Protein AF-A0A3S4I3D2-F1 (afdb_monomer)

Foldseek 3Di:
DDDDDDDPPPPDPPDDDDVVVLLVVLVVVVVVVPLVSLQVNLVCQCVVVVPHHDQLSSLVSLVSSVVVVPDLPSLQVQLVCLLQVRSHDRDQVSSLVSVVSNCVPVVDDDDSVVSSVVSVVVVVVCVVCVPPDKDKDKDWDFDFDDDPDPDGDDGDTDIDIDIPDPDDDPPDDDDDDDDD

Radius of gyration: 19.54 Å; Cα contacts (8 Å, |Δi|>4): 192; chains: 1; bounding box: 38×40×55 Å

InterPro domains:
  IPR006597 Sel1-like repeat [PF08238] (2-34)
  IPR006597 Sel1-like repeat [PF08238] (35-63)
  IPR006597 Sel1-like repeat [PF08238] (78-103)
  IPR006597 Sel1-like repeat [SM00671] (1-34)
  IPR006597 Sel1-like repeat [SM00671] (35-70)
  IPR006597 Sel1-like repeat [SM00671] (72-107)
  IPR011990 Tetratricopeptide-like helical domain superfamily [G3DSA:1.25.40.10] (1-141)
  IPR050767 Sel1/AlgK [PTHR11102] (2-105)

Solvent-accessible surface area (backbone atoms only — not comparable to full-atom values): 10847 Å² total; per-residue (Å²): 140,84,85,85,83,84,76,94,79,65,79,90,79,76,61,76,86,52,59,66,58,50,47,52,54,24,50,57,41,30,74,74,67,36,55,68,27,24,47,51,40,18,48,40,24,56,71,13,74,79,79,55,64,36,33,49,60,16,48,51,34,28,50,48,32,52,73,69,66,78,47,70,81,33,27,51,60,50,13,52,26,22,54,69,26,47,60,48,74,61,32,48,68,61,11,46,55,24,38,58,63,30,25,77,78,68,79,59,84,77,59,65,69,60,53,44,50,50,41,52,52,50,54,49,50,51,61,78,46,59,86,54,78,71,57,75,46,79,44,80,48,76,56,78,58,83,51,96,52,101,58,85,54,73,78,51,86,41,74,48,80,46,64,83,53,100,64,90,78,79,91,78,82,83,86,86,84,84,81,132

Nearest PDB structures (foldseek):
  4bwr-assembly1_A  TM=7.676E-01  e=6.381E-05  Escherichia coli CFT073
  5b26-assembly1_B  TM=7.160E-01  e=7.586E-04  Mus musculus
  5ln3-assembly1_R  TM=4.794E-01  e=8.519E-01  Homo sapiens
  8h3a-assembly1_A  TM=4.815E-01  e=1.275E+00  Homo sapiens
  4lct-assembly1_A  TM=4.471E-01  e=2.854E+00  Arabidopsis thaliana

Sequence (180 aa):
MGSIYSGGEGDEWGIKPDIQEAQKWYGQAAKQGDSDAQIALGKIYYSGATGRTDYAKALALFTQVENDGTNSRSTMPLSWMYYNGLGTAPDCDKAWSYYKKASRYVGKMVEEKIFLSKCAADIQSRKNNADALPKVTLKKESVFSRGITAKPKECALIFQIGTDKIRNMANLHITLELKK

Structure (mmCIF, N/CA/C/O backbone):
data_AF-A0A3S4I3D2-F1
#
_entry.id   AF-A0A3S4I3D2-F1
#
loop_
_atom_site.group_PDB
_atom_site.id
_atom_site.type_symbol
_atom_site.label_atom_id
_atom_site.label_alt_id
_atom_site.label_comp_id
_atom_site.label_asym_id
_atom_site.label_entity_id
_atom_site.label_seq_id
_atom_site.pdbx_PDB_ins_code
_atom_site.Cartn_x
_atom_site.Cartn_y
_atom_site.Cartn_z
_atom_site.occupancy
_atom_site.B_iso_or_equiv
_atom_site.auth_seq_id
_atom_site.auth_comp_id
_atom_site.auth_asym_id
_atom_site.auth_atom_id
_atom_site.pdbx_PDB_model_num
ATOM 1 N N . MET A 1 1 ? -6.014 17.967 13.218 1.00 32.16 1 MET A N 1
ATOM 2 C CA . MET A 1 1 ? -4.686 17.323 13.331 1.00 32.16 1 MET A CA 1
ATOM 3 C C . MET A 1 1 ? -4.895 15.900 13.820 1.00 32.16 1 MET A C 1
ATOM 5 O O . MET A 1 1 ? -5.219 15.720 14.981 1.00 32.16 1 MET A O 1
ATOM 9 N N . GLY A 1 2 ? -4.822 14.915 12.922 1.00 32.62 2 GLY A N 1
ATOM 10 C CA . GLY A 1 2 ? -5.021 13.497 13.240 1.00 32.62 2 GLY A CA 1
ATOM 11 C C . GLY A 1 2 ? -3.715 12.736 13.058 1.00 32.62 2 GLY A C 1
ATOM 12 O O . GLY A 1 2 ? -3.324 12.438 11.928 1.00 32.62 2 GLY A O 1
ATOM 13 N N . SER A 1 3 ? -3.029 12.478 14.167 1.00 33.53 3 SER A N 1
ATOM 14 C CA . SER A 1 3 ? -1.803 11.686 14.229 1.00 33.53 3 SER A CA 1
ATOM 15 C C . SER A 1 3 ? -2.151 10.211 14.051 1.00 33.53 3 SER A C 1
ATOM 17 O O . SER A 1 3 ? -2.780 9.589 14.901 1.00 33.53 3 SER A O 1
ATOM 19 N N . ILE A 1 4 ? -1.776 9.657 12.904 1.00 48.44 4 ILE A N 1
ATOM 20 C CA . ILE A 1 4 ? -1.999 8.255 12.554 1.00 48.44 4 ILE A CA 1
ATOM 21 C C . ILE A 1 4 ? -0.832 7.448 13.144 1.00 48.44 4 ILE A C 1
ATOM 23 O O . ILE A 1 4 ? 0.260 7.445 12.588 1.00 48.44 4 ILE A O 1
ATOM 27 N N . TYR A 1 5 ? -1.111 6.793 14.275 1.00 49.38 5 TYR A N 1
ATOM 28 C CA . TYR A 1 5 ? -0.371 5.693 14.911 1.00 49.38 5 TYR A CA 1
ATOM 29 C C . TYR A 1 5 ? 1.096 5.925 15.309 1.00 49.38 5 TYR A C 1
ATOM 31 O O . TYR A 1 5 ? 2.016 5.369 14.712 1.00 49.38 5 TYR A O 1
ATOM 39 N N . SER A 1 6 ? 1.298 6.593 16.445 1.00 36.81 6 SER A N 1
ATOM 40 C CA . SER A 1 6 ? 2.432 6.301 17.331 1.00 36.81 6 SER A CA 1
ATOM 41 C C . SER A 1 6 ? 2.109 6.757 18.753 1.00 36.81 6 SER A C 1
ATOM 43 O O . SER A 1 6 ? 2.033 7.954 19.006 1.00 36.81 6 SER A O 1
ATOM 45 N N . GLY A 1 7 ? 1.931 5.799 19.662 1.00 35.09 7 GLY A N 1
ATOM 46 C CA . GLY A 1 7 ? 1.646 6.042 21.076 1.00 35.09 7 GLY A CA 1
ATOM 47 C C . GLY A 1 7 ? 0.203 5.704 21.426 1.00 35.09 7 GLY A C 1
ATOM 48 O O . GLY A 1 7 ? -0.730 6.339 20.947 1.00 35.09 7 GLY A O 1
ATOM 49 N N . GLY A 1 8 ? 0.016 4.669 22.242 1.00 41.31 8 GLY A N 1
ATOM 50 C CA . GLY A 1 8 ? -1.251 4.463 22.924 1.00 41.31 8 GLY A CA 1
ATOM 51 C C . GLY A 1 8 ? -1.503 5.630 23.872 1.00 41.31 8 GLY A C 1
ATOM 52 O O . GLY A 1 8 ? -0.933 5.670 24.955 1.00 41.31 8 GLY A O 1
ATOM 53 N N . GLU A 1 9 ? -2.361 6.548 23.451 1.00 40.62 9 GLU A N 1
ATOM 54 C CA . GLU A 1 9 ? -3.122 7.440 24.322 1.00 40.62 9 GLU A CA 1
ATOM 55 C C . GLU A 1 9 ? -4.596 7.220 23.991 1.00 40.62 9 GLU A C 1
ATOM 57 O O . GLU A 1 9 ? -5.242 7.978 23.274 1.00 40.62 9 GLU A O 1
ATOM 62 N N . GLY A 1 10 ? -5.098 6.080 24.456 1.00 39.66 10 GLY A N 1
ATOM 63 C CA . GLY A 1 10 ? -6.518 5.772 24.516 1.00 39.66 10 GLY A CA 1
ATOM 64 C C . GLY A 1 10 ? -7.039 5.928 25.939 1.00 39.66 10 GLY A C 1
ATOM 65 O O . GLY A 1 10 ? -7.842 5.108 26.363 1.00 39.66 10 GLY A O 1
ATOM 66 N N . ASP A 1 11 ? -6.575 6.930 26.691 1.00 44.50 11 ASP A N 1
ATOM 67 C CA . ASP A 1 11 ? -6.831 7.014 28.131 1.00 44.50 11 ASP A CA 1
ATOM 68 C C . ASP A 1 11 ? -7.330 8.415 28.547 1.00 44.50 11 ASP A C 1
ATOM 70 O O . ASP A 1 11 ? -6.725 9.053 29.397 1.00 44.50 11 ASP A O 1
ATOM 74 N N . GLU A 1 12 ? -8.458 8.884 27.999 1.00 43.28 12 GLU A N 1
ATOM 75 C CA . GLU A 1 12 ? -9.309 9.870 28.712 1.00 43.28 12 GLU A CA 1
ATOM 76 C C . GLU A 1 12 ? -10.811 9.506 28.735 1.00 43.28 12 GLU A C 1
ATOM 78 O O . GLU A 1 12 ? -11.535 10.006 29.589 1.00 43.28 12 GLU A O 1
ATOM 83 N N . TRP A 1 13 ? -11.288 8.562 27.899 1.00 42.88 13 TRP A N 1
ATOM 84 C CA . TRP A 1 13 ? -12.716 8.169 27.853 1.00 42.88 13 TRP A CA 1
ATOM 85 C C . TRP A 1 13 ? -12.997 6.653 27.855 1.00 42.88 13 TRP A C 1
ATOM 87 O O . TRP A 1 13 ? -14.152 6.245 27.783 1.00 42.88 13 TRP A O 1
ATOM 97 N N . GLY A 1 14 ? -11.976 5.790 27.926 1.00 36.56 14 GLY A N 1
ATOM 98 C CA . GLY A 1 14 ? -12.171 4.330 28.006 1.00 36.56 14 GLY A CA 1
ATOM 99 C C . GLY A 1 14 ? -12.746 3.660 26.746 1.00 36.56 14 GLY A C 1
ATOM 100 O O . GLY A 1 14 ? -13.128 2.490 26.794 1.00 36.56 14 GLY A O 1
ATOM 101 N N . ILE A 1 15 ? -12.798 4.362 25.610 1.00 45.88 15 ILE A N 1
ATOM 102 C CA . ILE A 1 15 ? -13.288 3.817 24.338 1.00 45.88 15 ILE A CA 1
ATOM 103 C C . ILE A 1 15 ? -12.122 3.134 23.620 1.00 45.88 15 ILE A C 1
ATOM 105 O O . ILE A 1 15 ? -11.213 3.792 23.114 1.00 45.88 15 ILE A O 1
ATOM 109 N N . LYS A 1 16 ? -12.144 1.799 23.550 1.00 51.56 16 LYS A N 1
ATOM 110 C CA . LYS A 1 16 ? -11.246 1.058 22.655 1.00 51.56 16 LYS A CA 1
ATOM 111 C C . LYS A 1 16 ? -11.594 1.433 21.208 1.00 51.56 16 LYS A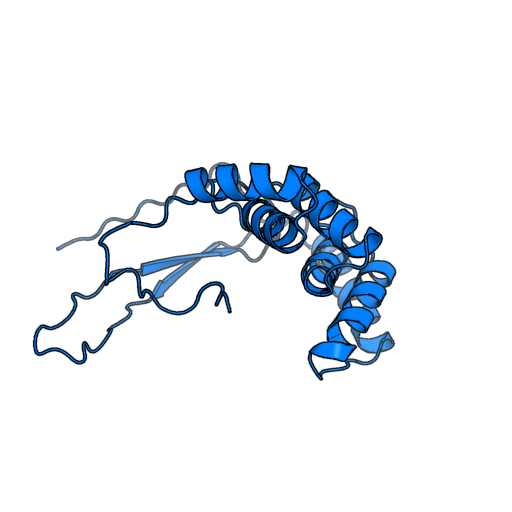 C 1
ATOM 113 O O . LYS A 1 16 ? -12.764 1.312 20.854 1.00 51.56 16 LYS A O 1
ATOM 118 N N . PRO A 1 17 ? -10.631 1.848 20.366 1.00 60.72 17 PRO A N 1
ATOM 119 C CA . PRO A 1 17 ? -10.912 2.120 18.961 1.00 60.72 17 PRO A CA 1
ATOM 120 C C . PRO A 1 17 ? -11.456 0.862 18.270 1.00 60.72 17 PRO A C 1
ATOM 122 O O . PRO A 1 17 ? -10.714 -0.100 18.062 1.00 60.72 17 PRO A O 1
ATOM 125 N N . ASP A 1 18 ? -12.741 0.859 17.912 1.00 82.00 18 ASP A N 1
ATOM 126 C CA . ASP A 1 18 ? -13.317 -0.171 17.052 1.00 82.00 18 ASP A CA 1
ATOM 127 C C . ASP A 1 18 ? -13.026 0.200 15.592 1.00 82.00 18 ASP A C 1
ATOM 129 O O . ASP A 1 18 ? -13.645 1.081 14.995 1.00 82.00 18 ASP A O 1
ATOM 133 N N . ILE A 1 19 ? -12.033 -0.473 15.008 1.00 81.69 19 ILE A N 1
ATOM 134 C CA . ILE A 1 19 ? -11.628 -0.253 13.616 1.00 81.69 19 ILE A CA 1
ATOM 135 C C . ILE A 1 19 ? -12.744 -0.638 12.632 1.00 81.69 19 ILE A C 1
ATOM 137 O O . ILE A 1 19 ? -12.829 -0.045 11.556 1.00 81.69 19 ILE A O 1
ATOM 141 N N . GLN A 1 20 ? -13.617 -1.590 12.977 1.00 85.94 20 GLN A N 1
ATOM 142 C CA . GLN A 1 20 ? -14.766 -1.942 12.139 1.00 85.94 20 GLN A CA 1
ATOM 143 C C . GLN A 1 20 ? -15.807 -0.824 12.152 1.00 85.94 20 GLN A C 1
ATOM 145 O O . GLN A 1 20 ? -16.381 -0.494 11.113 1.00 85.94 20 GLN A O 1
ATOM 150 N N . GLU A 1 21 ? -16.031 -0.205 13.307 1.00 88.19 21 GLU A N 1
ATOM 151 C CA . GLU A 1 21 ? -16.898 0.964 13.413 1.00 88.19 21 GLU A CA 1
ATOM 152 C C . GLU A 1 21 ? -16.296 2.177 12.692 1.00 88.19 21 GLU A C 1
ATOM 154 O O . GLU A 1 21 ? -16.975 2.811 11.882 1.00 88.19 21 GLU A O 1
ATOM 159 N N . ALA A 1 22 ? -14.996 2.434 12.859 1.00 87.25 22 ALA A N 1
ATOM 160 C CA . ALA A 1 22 ? -14.290 3.473 12.112 1.00 87.25 22 ALA A CA 1
ATOM 161 C C . ALA A 1 22 ? -14.396 3.259 10.591 1.00 87.25 22 ALA A C 1
ATOM 163 O O . ALA A 1 22 ? -14.651 4.205 9.847 1.00 87.25 22 ALA A O 1
ATOM 164 N N . GLN A 1 23 ? -14.275 2.014 10.113 1.00 91.88 23 GLN A N 1
ATOM 165 C CA . GLN A 1 23 ? -14.458 1.681 8.699 1.00 91.88 23 GLN A CA 1
ATOM 166 C C . GLN A 1 23 ? -15.860 2.053 8.196 1.00 91.88 23 GLN A C 1
ATOM 168 O O . GLN A 1 23 ? -15.989 2.560 7.079 1.00 91.88 23 GLN A O 1
ATOM 173 N N . LYS A 1 24 ? -16.909 1.834 9.002 1.00 93.06 24 LYS A N 1
ATOM 174 C CA . LYS A 1 24 ? -18.284 2.227 8.650 1.00 93.06 24 LYS A CA 1
ATOM 175 C C . LYS A 1 24 ? -18.413 3.746 8.541 1.00 93.06 24 LYS A C 1
ATOM 177 O O . LYS A 1 24 ? -18.906 4.226 7.520 1.00 93.06 24 LYS A O 1
ATOM 182 N N . TRP A 1 25 ? -17.929 4.486 9.539 1.00 92.31 25 TRP A N 1
ATOM 183 C CA . TRP A 1 25 ? -17.998 5.951 9.561 1.00 92.31 25 TRP A CA 1
ATOM 184 C C . TRP A 1 25 ? -17.207 6.588 8.418 1.00 92.31 25 TRP A C 1
ATOM 186 O O . TRP A 1 25 ? -17.755 7.390 7.658 1.00 92.31 25 TRP A O 1
ATOM 196 N N . TYR A 1 26 ? -15.957 6.167 8.207 1.00 95.06 26 TYR A N 1
ATOM 197 C CA . TYR A 1 26 ? -15.176 6.629 7.060 1.00 95.06 26 TYR A CA 1
ATOM 198 C C . TYR A 1 26 ? -15.822 6.225 5.735 1.00 95.06 26 TYR A C 1
ATOM 200 O O . TYR A 1 26 ? -15.799 7.003 4.792 1.00 95.06 26 TYR A O 1
ATOM 208 N N . GLY A 1 27 ? -16.459 5.054 5.657 1.00 95.38 27 GLY A N 1
ATOM 209 C CA . GLY A 1 27 ? -17.227 4.638 4.485 1.00 95.38 27 GLY A CA 1
ATOM 210 C C . GLY A 1 27 ? -18.403 5.561 4.162 1.00 95.38 27 GLY A C 1
ATOM 211 O O . GLY A 1 27 ? -18.659 5.830 2.990 1.00 95.38 27 GLY A O 1
ATOM 212 N N . GLN A 1 28 ? -19.113 6.064 5.172 1.00 96.50 28 GLN A N 1
ATOM 213 C CA . GLN A 1 28 ? -20.215 7.010 4.979 1.00 96.50 28 GLN A CA 1
ATOM 214 C C . GLN A 1 28 ? -19.721 8.388 4.532 1.00 96.50 28 GLN A C 1
ATOM 216 O O . GLN A 1 28 ? -20.285 8.950 3.596 1.00 96.50 28 GLN A O 1
ATOM 221 N N . ALA A 1 29 ? -18.664 8.911 5.155 1.00 94.44 29 ALA A N 1
ATOM 222 C CA . ALA A 1 29 ? -18.082 10.200 4.779 1.00 94.44 29 ALA A CA 1
ATOM 223 C C . ALA A 1 29 ? -17.394 10.143 3.401 1.00 94.44 29 ALA A C 1
ATOM 225 O O . ALA A 1 29 ? -17.586 11.027 2.570 1.00 94.44 29 ALA A O 1
ATOM 226 N N . ALA A 1 30 ? -16.691 9.050 3.088 1.00 95.75 30 ALA A N 1
ATOM 227 C CA . ALA A 1 30 ? -16.050 8.853 1.788 1.00 95.75 30 ALA A CA 1
ATOM 228 C C . ALA A 1 30 ? -17.057 8.850 0.625 1.00 95.75 30 ALA A C 1
ATOM 230 O O . ALA A 1 30 ? -16.758 9.371 -0.450 1.00 95.75 30 ALA A O 1
ATOM 231 N N . LYS A 1 31 ? -18.267 8.308 0.843 1.00 95.06 31 LYS A N 1
ATOM 232 C CA . LYS A 1 31 ? -19.375 8.354 -0.131 1.00 95.06 31 LYS A CA 1
ATOM 233 C C . LYS A 1 31 ? -19.884 9.770 -0.401 1.00 95.06 31 LYS A C 1
ATOM 235 O O . LYS A 1 31 ? -20.478 9.994 -1.447 1.00 95.06 31 LYS A O 1
ATOM 240 N N . GLN A 1 32 ? -19.660 10.700 0.523 1.00 94.12 32 GLN A N 1
ATOM 241 C CA . GLN A 1 32 ? -20.016 12.112 0.372 1.00 94.12 32 GLN A CA 1
ATOM 242 C C . GLN A 1 32 ? -18.887 12.933 -0.272 1.00 94.12 32 GLN A C 1
ATOM 244 O O . GLN A 1 32 ? -19.012 14.146 -0.393 1.00 94.12 32 GLN A O 1
ATOM 249 N N . GLY A 1 33 ? -17.791 12.290 -0.695 1.00 91.69 33 GLY A N 1
ATOM 250 C CA . GLY A 1 33 ? -16.646 12.965 -1.309 1.00 91.69 33 GLY A CA 1
ATOM 251 C C . GLY A 1 33 ? -15.632 13.519 -0.307 1.00 91.69 33 GLY A C 1
ATOM 252 O O . GLY A 1 33 ? -14.743 14.270 -0.699 1.00 91.69 33 GLY A O 1
ATOM 253 N N . ASP A 1 34 ? -15.728 13.159 0.977 1.00 95.50 34 ASP A N 1
ATOM 254 C CA . ASP A 1 34 ? -14.737 13.581 1.967 1.00 95.50 34 ASP A CA 1
ATOM 255 C C . ASP A 1 34 ? -13.384 12.892 1.704 1.00 95.50 34 ASP A C 1
ATOM 257 O O . ASP A 1 34 ? -13.224 11.681 1.896 1.00 95.50 34 ASP A O 1
ATOM 261 N N . SER A 1 35 ? -12.403 13.678 1.251 1.00 95.62 35 SER A N 1
ATOM 262 C CA . SER A 1 35 ? -11.073 13.180 0.875 1.00 95.62 35 SER A CA 1
ATOM 263 C C . SER A 1 35 ? -10.287 12.586 2.051 1.00 95.62 35 SER A C 1
ATOM 265 O O . SER A 1 35 ? -9.532 11.626 1.878 1.00 95.62 35 SER A O 1
ATOM 267 N N . ASP A 1 36 ? -10.487 13.096 3.268 1.00 94.38 36 ASP A N 1
ATOM 268 C CA . ASP A 1 36 ? -9.803 12.613 4.467 1.00 94.38 36 ASP A CA 1
ATOM 269 C C . ASP A 1 36 ? -10.348 11.249 4.880 1.00 94.38 36 ASP A C 1
ATOM 271 O O . ASP A 1 36 ? -9.576 10.337 5.198 1.00 94.38 36 ASP A O 1
ATOM 275 N N . ALA A 1 37 ? -11.666 11.080 4.797 1.00 95.38 37 ALA A N 1
ATOM 276 C CA . ALA A 1 37 ? -12.338 9.812 5.000 1.00 95.38 37 ALA A CA 1
ATOM 277 C C . ALA A 1 37 ? -11.972 8.791 3.917 1.00 95.38 37 ALA A C 1
ATOM 279 O O . ALA A 1 37 ? -11.719 7.632 4.243 1.00 95.38 37 ALA A O 1
ATOM 280 N N . GLN A 1 38 ? -11.871 9.202 2.648 1.00 97.44 38 GLN A N 1
ATOM 281 C CA . GLN A 1 38 ? -11.395 8.334 1.564 1.00 97.44 38 GLN A CA 1
ATOM 282 C C . GLN A 1 38 ? -9.964 7.847 1.821 1.00 97.44 38 GLN A C 1
ATOM 284 O O . GLN A 1 38 ? -9.693 6.650 1.705 1.00 97.44 38 GLN A O 1
ATOM 289 N N . ILE A 1 39 ? -9.056 8.735 2.245 1.00 96.12 39 ILE A N 1
ATOM 290 C CA . ILE A 1 39 ? -7.682 8.363 2.612 1.00 96.12 39 ILE A CA 1
ATOM 291 C C . ILE A 1 39 ? -7.667 7.426 3.824 1.00 96.12 39 ILE A C 1
ATOM 293 O O . ILE A 1 39 ? -6.928 6.439 3.827 1.00 96.12 39 ILE A O 1
ATOM 297 N N . ALA A 1 40 ? -8.451 7.713 4.865 1.00 94.88 40 ALA A N 1
ATOM 298 C CA . ALA A 1 40 ? -8.520 6.876 6.060 1.00 94.88 40 ALA A CA 1
ATOM 299 C C . ALA A 1 40 ? -9.058 5.475 5.732 1.00 94.88 40 ALA A C 1
ATOM 301 O O . ALA A 1 40 ? -8.448 4.471 6.103 1.00 94.88 40 ALA A O 1
ATOM 302 N N . LEU A 1 41 ? -10.137 5.398 4.954 1.00 95.81 41 LEU A N 1
ATOM 303 C CA . LEU A 1 41 ? -10.716 4.141 4.497 1.00 95.81 41 LEU A CA 1
ATOM 304 C C . LEU A 1 41 ? -9.752 3.365 3.589 1.00 95.81 41 LEU A C 1
ATOM 306 O O . LEU A 1 41 ? -9.589 2.155 3.751 1.00 95.81 41 LEU A O 1
ATOM 310 N N . GLY A 1 42 ? -9.054 4.057 2.686 1.00 96.56 42 GLY A N 1
ATOM 311 C CA . GLY A 1 42 ? -8.010 3.469 1.851 1.00 96.56 42 GLY A CA 1
ATOM 312 C C . GLY A 1 42 ? -6.881 2.865 2.687 1.00 96.56 42 GLY A C 1
ATOM 313 O O . GLY A 1 42 ? -6.431 1.757 2.405 1.00 96.56 42 GLY A O 1
ATOM 314 N N . LYS A 1 43 ? -6.471 3.531 3.775 1.00 94.25 43 LYS A N 1
ATOM 315 C CA . LYS A 1 43 ? -5.470 3.006 4.719 1.00 94.25 43 LYS A CA 1
ATOM 316 C C . LYS A 1 43 ? -5.957 1.771 5.468 1.00 94.25 43 LYS A C 1
ATOM 318 O O . LYS A 1 43 ? -5.165 0.849 5.638 1.00 94.25 43 LYS A O 1
ATOM 323 N N . ILE A 1 44 ? -7.229 1.727 5.872 1.00 92.25 44 ILE A N 1
ATOM 324 C CA . ILE A 1 44 ? -7.828 0.540 6.506 1.00 92.25 44 ILE A CA 1
ATOM 325 C C . ILE A 1 44 ? -7.753 -0.661 5.556 1.00 92.25 44 ILE A C 1
ATOM 327 O O . ILE A 1 44 ? -7.302 -1.736 5.953 1.00 92.25 44 ILE A O 1
ATOM 331 N N . TYR A 1 45 ? -8.129 -0.473 4.288 1.00 94.31 45 TYR A N 1
ATOM 332 C CA . TYR A 1 45 ? -8.027 -1.530 3.280 1.00 94.31 45 TYR A CA 1
ATOM 333 C C . TYR A 1 45 ? -6.575 -1.901 2.946 1.00 94.31 45 TYR A C 1
ATOM 335 O O . TYR A 1 45 ? -6.279 -3.075 2.733 1.00 94.31 45 TYR A O 1
ATOM 343 N N . TYR A 1 46 ? -5.660 -0.931 2.931 1.00 92.19 46 TYR A N 1
ATOM 344 C CA . TYR A 1 46 ? -4.241 -1.158 2.656 1.00 92.19 46 TYR A CA 1
ATOM 345 C C . TYR A 1 46 ? -3.545 -1.962 3.763 1.00 92.19 46 TYR A C 1
ATOM 347 O O . TYR A 1 46 ? -2.770 -2.868 3.467 1.00 92.19 46 TYR A O 1
ATOM 355 N N . SER A 1 47 ? -3.800 -1.641 5.035 1.00 86.94 47 SER A N 1
ATOM 356 C CA . SER A 1 47 ? -3.180 -2.329 6.177 1.00 86.94 47 SER A CA 1
ATOM 357 C C . SER A 1 47 ? -3.866 -3.646 6.524 1.00 86.94 47 SER A C 1
ATOM 359 O O . SER A 1 47 ? -3.265 -4.503 7.165 1.00 86.94 47 SER A O 1
ATOM 361 N N . GLY A 1 48 ? -5.127 -3.804 6.118 1.00 83.50 48 GLY A N 1
ATOM 362 C CA . GLY A 1 48 ? -5.948 -4.933 6.520 1.00 83.50 48 GLY A CA 1
ATOM 363 C C . GLY A 1 48 ? -6.321 -4.897 7.997 1.00 83.50 48 GLY A C 1
ATOM 364 O O . GLY A 1 48 ? -6.520 -5.947 8.600 1.00 83.50 48 GLY A O 1
ATOM 365 N N . ALA A 1 49 ? -6.438 -3.699 8.582 1.00 78.62 49 ALA A N 1
ATOM 366 C CA . ALA A 1 49 ? -6.727 -3.512 10.005 1.00 78.62 49 ALA A CA 1
ATOM 367 C C . ALA A 1 49 ? -8.058 -4.146 10.466 1.00 78.62 49 ALA A C 1
ATOM 369 O O . ALA A 1 49 ? -8.247 -4.380 11.655 1.00 78.62 49 ALA A O 1
ATOM 370 N N . THR A 1 50 ? -8.961 -4.476 9.537 1.00 80.44 50 THR A N 1
ATOM 371 C CA . THR A 1 50 ? -10.200 -5.233 9.795 1.00 80.44 50 THR A CA 1
ATOM 372 C C . THR A 1 50 ? -10.078 -6.732 9.481 1.00 80.44 50 THR A C 1
ATOM 374 O O . THR A 1 50 ? -11.077 -7.392 9.211 1.00 80.44 50 THR A O 1
ATOM 377 N N . GLY A 1 51 ? -8.859 -7.279 9.474 1.00 77.44 51 GLY A N 1
ATOM 378 C CA . GLY A 1 51 ? -8.572 -8.715 9.374 1.00 77.44 51 GLY A CA 1
ATOM 379 C C . GLY A 1 51 ? -8.070 -9.203 8.012 1.00 77.44 51 GLY A C 1
ATOM 380 O O . GLY A 1 51 ? -7.545 -10.308 7.923 1.00 77.44 51 GLY A O 1
ATOM 381 N N . ARG A 1 52 ? -8.191 -8.404 6.947 1.00 82.06 52 ARG A N 1
ATOM 382 C CA . ARG A 1 52 ? -7.593 -8.706 5.635 1.00 82.06 52 ARG A CA 1
ATOM 383 C C . ARG A 1 52 ? -7.380 -7.447 4.816 1.00 82.06 52 ARG A C 1
ATOM 385 O O . ARG A 1 52 ? -8.185 -6.519 4.893 1.00 82.06 52 ARG A O 1
ATOM 392 N N . THR A 1 53 ? -6.332 -7.442 4.005 1.00 87.69 53 THR A N 1
ATOM 393 C CA . THR A 1 53 ? -6.070 -6.366 3.049 1.00 87.69 53 THR A CA 1
ATOM 394 C C . THR A 1 53 ? -7.029 -6.443 1.859 1.00 87.69 53 THR A C 1
ATOM 396 O O . THR A 1 53 ? -7.473 -7.518 1.451 1.00 87.69 53 THR A O 1
ATOM 399 N N . ASP A 1 54 ? -7.353 -5.283 1.293 1.00 94.06 54 ASP A N 1
ATOM 400 C CA . ASP A 1 54 ? -8.084 -5.133 0.033 1.00 94.06 54 ASP A CA 1
ATOM 401 C C . ASP A 1 54 ? -7.403 -4.034 -0.790 1.00 94.06 54 ASP A C 1
ATOM 403 O O . ASP A 1 54 ? -7.832 -2.878 -0.851 1.00 94.06 54 ASP A O 1
ATOM 407 N N . TYR A 1 55 ? -6.263 -4.387 -1.385 1.00 95.69 55 TYR A N 1
ATOM 408 C CA . TYR A 1 55 ? -5.455 -3.426 -2.131 1.00 95.69 55 TYR A CA 1
ATOM 409 C C . TYR A 1 55 ? -6.194 -2.844 -3.339 1.00 95.69 55 TYR A C 1
ATOM 411 O O . TYR A 1 55 ? -5.929 -1.706 -3.703 1.00 95.69 55 TYR A O 1
ATOM 419 N N . ALA A 1 56 ? -7.146 -3.567 -3.934 1.00 96.62 56 ALA A N 1
ATOM 420 C CA . ALA A 1 56 ? -7.944 -3.040 -5.038 1.00 96.62 56 ALA A CA 1
ATOM 421 C C . ALA A 1 56 ? -8.817 -1.860 -4.578 1.00 96.62 56 ALA A C 1
ATOM 423 O O . ALA A 1 56 ? -8.807 -0.800 -5.206 1.00 96.62 56 ALA A O 1
ATOM 424 N N . LYS A 1 57 ? -9.512 -1.993 -3.438 1.00 96.81 57 LYS A N 1
ATOM 425 C CA . LYS A 1 57 ? -10.289 -0.878 -2.869 1.00 96.81 57 LYS A CA 1
ATOM 426 C C . LYS A 1 57 ? -9.412 0.264 -2.377 1.00 96.81 57 LYS A C 1
ATOM 428 O O . LYS A 1 57 ? -9.772 1.422 -2.576 1.00 96.81 57 LYS A O 1
ATOM 433 N N . ALA A 1 58 ? -8.269 -0.041 -1.761 1.00 97.38 58 ALA A N 1
ATOM 434 C CA . ALA A 1 58 ? -7.315 0.988 -1.360 1.00 97.38 58 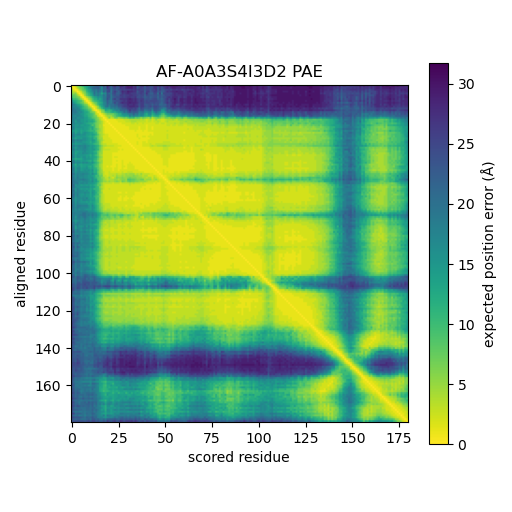ALA A CA 1
ATOM 435 C C . ALA A 1 58 ? -6.835 1.802 -2.574 1.00 97.38 58 ALA A C 1
ATOM 437 O O . ALA A 1 58 ? -6.861 3.031 -2.537 1.00 97.38 58 ALA A O 1
ATOM 438 N N . LEU A 1 59 ? -6.477 1.121 -3.671 1.00 98.12 59 LEU A N 1
ATOM 439 C CA . LEU A 1 59 ? -6.014 1.748 -4.907 1.00 98.12 59 LEU A CA 1
ATOM 440 C C . LEU A 1 59 ? -7.090 2.661 -5.491 1.00 98.12 59 LEU A C 1
ATOM 442 O O . LEU A 1 59 ? -6.791 3.796 -5.856 1.00 98.12 59 LEU A O 1
ATOM 446 N N . ALA A 1 60 ? -8.335 2.181 -5.542 1.00 98.06 60 ALA A N 1
ATOM 447 C CA . ALA A 1 60 ? -9.466 2.947 -6.048 1.00 98.06 60 ALA A CA 1
ATOM 448 C C . ALA A 1 60 ? -9.696 4.232 -5.237 1.00 98.06 60 ALA A C 1
ATOM 450 O O . ALA A 1 60 ? -9.772 5.308 -5.823 1.00 98.06 60 ALA A O 1
ATOM 451 N N . LEU A 1 61 ? -9.728 4.139 -3.902 1.00 97.94 61 LEU A N 1
ATOM 452 C CA . LEU A 1 61 ? -9.944 5.296 -3.026 1.00 97.94 61 LEU A CA 1
ATOM 453 C C . LEU A 1 61 ? -8.821 6.327 -3.142 1.00 97.94 61 LEU A C 1
ATOM 455 O O . LEU A 1 61 ? -9.094 7.512 -3.286 1.00 97.94 61 LEU A O 1
ATOM 459 N N . PHE A 1 62 ? -7.557 5.898 -3.121 1.00 97.75 62 PHE A N 1
ATOM 460 C CA . PHE A 1 62 ? -6.449 6.841 -3.270 1.00 97.75 62 PHE A CA 1
ATOM 461 C C . PHE A 1 62 ? -6.412 7.470 -4.665 1.00 97.75 62 PHE A C 1
ATOM 463 O O . PHE A 1 62 ? -6.128 8.656 -4.786 1.00 97.75 62 PHE A O 1
ATOM 470 N N . THR A 1 63 ? -6.721 6.702 -5.715 1.00 96.81 63 THR A N 1
ATOM 471 C CA . THR A 1 63 ? -6.782 7.230 -7.087 1.00 96.81 63 THR A CA 1
ATOM 472 C C . THR A 1 63 ? -7.908 8.248 -7.236 1.00 96.81 63 THR A C 1
ATOM 474 O O . THR A 1 63 ? -7.717 9.265 -7.894 1.00 96.81 63 THR A O 1
ATOM 477 N N . GLN A 1 64 ? -9.058 8.009 -6.599 1.00 96.12 64 GLN A N 1
ATOM 478 C CA . GLN A 1 64 ? -10.166 8.960 -6.576 1.00 96.12 64 GLN A CA 1
ATOM 479 C C . GLN A 1 64 ? -9.738 10.296 -5.954 1.00 96.12 64 GLN A C 1
ATOM 481 O O . GLN A 1 64 ? -9.895 11.330 -6.591 1.00 96.12 64 GLN A O 1
ATOM 486 N N . VAL A 1 65 ? -9.096 10.265 -4.782 1.00 95.56 65 VAL A N 1
ATOM 487 C CA . VAL A 1 65 ? -8.600 11.477 -4.104 1.00 95.56 65 VAL A CA 1
ATOM 488 C C . VAL A 1 65 ? -7.615 12.262 -4.981 1.00 95.56 65 VAL A C 1
ATOM 490 O O . VAL A 1 65 ? -7.681 13.489 -5.046 1.00 95.56 65 VAL A O 1
ATOM 493 N N . GLU A 1 66 ? -6.715 11.569 -5.686 1.00 94.25 66 GLU A N 1
ATOM 494 C CA . GLU A 1 66 ? -5.787 12.223 -6.616 1.00 94.25 66 GLU A CA 1
ATOM 495 C C . GLU A 1 66 ? -6.482 12.839 -7.830 1.00 94.25 66 GLU A C 1
ATOM 497 O O . GLU A 1 66 ? -6.084 13.916 -8.271 1.00 94.25 66 GLU A O 1
ATOM 502 N N . ASN A 1 67 ? -7.488 12.163 -8.389 1.00 93.44 67 ASN A N 1
ATOM 503 C CA . ASN A 1 67 ? -8.239 12.664 -9.539 1.00 93.44 67 ASN A CA 1
ATOM 504 C C . ASN A 1 67 ? -9.061 13.902 -9.171 1.00 93.44 67 ASN A C 1
ATOM 506 O O . ASN A 1 67 ? -9.132 14.840 -9.963 1.00 93.44 67 ASN A O 1
ATOM 510 N N . ASP A 1 68 ? -9.622 13.920 -7.962 1.00 90.12 68 ASP A N 1
ATOM 511 C CA . ASP A 1 68 ? -10.364 15.061 -7.428 1.00 90.12 68 ASP A CA 1
ATOM 512 C C . ASP A 1 68 ? -9.423 16.236 -7.085 1.00 90.12 68 ASP A C 1
ATOM 514 O O . ASP A 1 68 ? -9.863 17.378 -6.958 1.00 90.12 68 ASP A O 1
ATOM 518 N N . GLY A 1 69 ? -8.115 15.980 -6.939 1.00 86.25 69 GLY A N 1
ATOM 519 C CA . GLY A 1 69 ? -7.094 16.995 -6.655 1.00 86.25 69 GLY A CA 1
ATOM 520 C C . GLY A 1 69 ? -7.218 17.636 -5.270 1.00 86.25 69 GLY A C 1
ATOM 521 O O . GLY A 1 69 ? -6.593 18.662 -5.003 1.00 86.25 69 GLY A O 1
ATOM 522 N N . THR A 1 70 ? -8.023 17.044 -4.387 1.00 82.94 70 THR A N 1
ATOM 523 C CA . THR A 1 70 ? -8.421 17.631 -3.100 1.00 82.94 70 THR A CA 1
ATOM 524 C C . THR A 1 70 ? -7.377 17.436 -2.005 1.00 82.94 70 THR A C 1
ATOM 526 O O . THR A 1 70 ? -7.315 18.234 -1.069 1.00 82.94 70 THR A O 1
ATOM 529 N N . ASN A 1 71 ? -6.542 16.395 -2.093 1.00 83.81 71 ASN A N 1
ATOM 530 C CA . ASN A 1 71 ? -5.602 16.056 -1.028 1.00 83.81 71 ASN A CA 1
ATOM 531 C C . ASN A 1 71 ? -4.382 15.284 -1.553 1.00 83.81 71 ASN A C 1
ATOM 533 O O . ASN A 1 71 ? -4.507 14.234 -2.168 1.00 83.81 71 ASN A O 1
ATOM 537 N N . SER A 1 72 ? -3.172 15.763 -1.255 1.00 88.94 72 SER A N 1
ATOM 538 C CA . SER A 1 72 ? -1.924 15.143 -1.727 1.00 88.94 72 SER A CA 1
ATOM 539 C C . SER A 1 72 ? -1.459 13.949 -0.883 1.00 88.94 72 SER A C 1
ATOM 541 O O . SER A 1 72 ? -0.486 13.280 -1.239 1.00 88.94 72 SER A O 1
ATOM 543 N N . ARG A 1 73 ? -2.127 13.640 0.240 1.00 90.62 73 ARG A N 1
ATOM 544 C CA . ARG A 1 73 ? -1.736 12.538 1.142 1.00 90.62 73 ARG A CA 1
ATOM 545 C C . ARG A 1 73 ? -1.945 11.145 0.532 1.00 90.62 73 ARG A C 1
ATOM 547 O O . ARG A 1 73 ? -1.420 10.180 1.091 1.00 90.62 73 ARG A O 1
ATOM 554 N N . SER A 1 74 ? -2.657 11.022 -0.589 1.00 93.44 74 SER A N 1
ATOM 555 C CA . SER A 1 74 ? -2.806 9.778 -1.364 1.00 93.44 74 SER A CA 1
ATOM 556 C C . SER A 1 74 ? -1.601 9.456 -2.256 1.00 93.44 74 SER A C 1
ATOM 558 O O . SER A 1 74 ? -1.384 8.283 -2.565 1.00 93.44 74 SER A O 1
ATOM 560 N N . THR A 1 75 ? -0.761 10.441 -2.596 1.00 94.38 75 THR A N 1
ATOM 561 C CA . THR A 1 75 ? 0.384 10.251 -3.506 1.00 94.38 75 THR A CA 1
ATOM 562 C C . THR A 1 75 ? 1.404 9.230 -2.990 1.00 94.38 75 THR A C 1
ATOM 564 O O . THR A 1 75 ? 1.817 8.342 -3.733 1.00 94.38 75 THR A O 1
ATOM 567 N N . MET A 1 76 ? 1.797 9.291 -1.711 1.00 93.12 76 MET A N 1
ATOM 568 C CA . MET A 1 76 ? 2.751 8.328 -1.136 1.00 93.12 76 MET A CA 1
ATOM 569 C C . MET A 1 76 ? 2.216 6.887 -1.128 1.00 93.12 76 MET A C 1
ATOM 571 O O . MET A 1 76 ? 2.932 5.998 -1.595 1.00 93.12 76 MET A O 1
ATOM 575 N N . PRO A 1 77 ? 0.989 6.612 -0.637 1.00 95.00 77 PRO A N 1
ATOM 576 C CA . PRO A 1 77 ? 0.376 5.297 -0.785 1.00 95.00 77 PRO A CA 1
ATOM 577 C C . PRO A 1 77 ? 0.341 4.810 -2.237 1.00 95.00 77 PRO A C 1
ATOM 579 O O . PRO A 1 77 ? 0.776 3.694 -2.500 1.00 95.00 77 PRO A O 1
ATOM 582 N N . LEU A 1 78 ? -0.082 5.646 -3.191 1.00 97.19 78 LEU A N 1
ATOM 583 C CA . LEU A 1 78 ? -0.139 5.266 -4.608 1.00 97.19 78 LEU A CA 1
ATOM 584 C C . LEU A 1 78 ? 1.230 4.924 -5.184 1.00 97.19 78 LEU 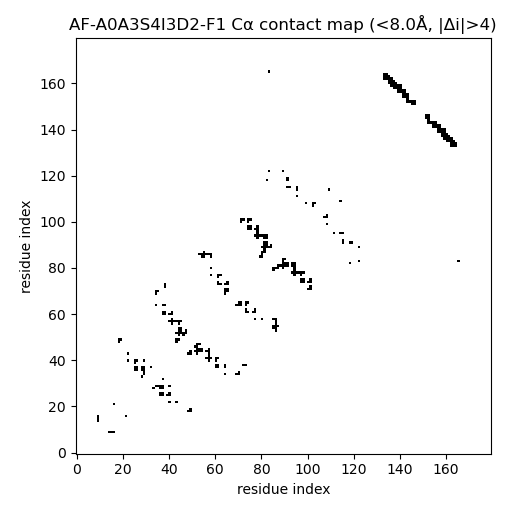A C 1
ATOM 586 O O . LEU A 1 78 ? 1.373 3.899 -5.849 1.00 97.19 78 LEU A O 1
ATOM 590 N N . SER A 1 79 ? 2.246 5.734 -4.878 1.00 96.50 79 SER A N 1
ATOM 591 C CA . SER A 1 79 ? 3.632 5.440 -5.237 1.00 96.50 79 SER A CA 1
ATOM 592 C C . SER A 1 79 ? 4.030 4.042 -4.775 1.00 96.50 79 SER A C 1
ATOM 594 O O . SER A 1 79 ? 4.583 3.267 -5.552 1.00 96.50 79 SER A O 1
ATOM 596 N N . TRP A 1 80 ? 3.746 3.701 -3.517 1.00 95.12 80 TRP A N 1
ATOM 597 C CA . TRP A 1 80 ? 4.092 2.393 -2.970 1.00 95.12 80 TRP A CA 1
ATOM 598 C C . TRP A 1 80 ? 3.283 1.251 -3.572 1.00 95.12 80 TRP A C 1
ATOM 600 O O . TRP A 1 80 ? 3.827 0.163 -3.767 1.00 95.12 80 TRP A O 1
ATOM 610 N N . MET A 1 81 ? 2.010 1.481 -3.881 1.00 97.12 81 MET A N 1
ATOM 611 C CA . MET A 1 81 ? 1.152 0.470 -4.487 1.00 97.12 81 MET A CA 1
ATOM 612 C C . MET A 1 81 ? 1.601 0.127 -5.904 1.00 97.12 81 MET A C 1
ATOM 614 O O . MET A 1 81 ? 1.720 -1.054 -6.216 1.00 97.12 81 MET A O 1
ATOM 618 N N . TYR A 1 82 ? 1.949 1.122 -6.722 1.00 98.19 82 TYR A N 1
ATOM 619 C CA . TYR A 1 82 ? 2.518 0.877 -8.049 1.00 98.19 82 TYR A CA 1
ATOM 620 C C . TYR A 1 82 ? 3.937 0.303 -7.985 1.00 98.19 82 TYR A C 1
ATOM 622 O O . TYR A 1 82 ? 4.256 -0.586 -8.763 1.00 98.19 82 TYR A O 1
ATOM 630 N N . TYR A 1 83 ? 4.769 0.715 -7.024 1.00 96.56 83 TYR A N 1
ATOM 631 C CA . TYR A 1 83 ? 6.103 0.127 -6.842 1.00 96.56 83 TYR A CA 1
ATOM 632 C C . TYR A 1 83 ? 6.008 -1.375 -6.532 1.00 96.56 83 TYR A C 1
ATOM 634 O O . TYR A 1 83 ? 6.737 -2.207 -7.078 1.00 96.56 83 TYR A O 1
ATOM 642 N N . ASN A 1 84 ? 5.086 -1.742 -5.640 1.00 94.25 84 ASN A N 1
ATOM 643 C CA . ASN A 1 84 ? 4.960 -3.109 -5.150 1.00 94.25 84 ASN A CA 1
ATOM 644 C C . ASN A 1 84 ? 3.976 -3.971 -5.952 1.00 94.25 84 ASN A C 1
ATOM 646 O O . ASN A 1 84 ? 4.003 -5.187 -5.792 1.00 94.25 84 ASN A O 1
ATOM 650 N N . GLY A 1 85 ? 3.151 -3.394 -6.824 1.00 94.81 85 GLY A N 1
ATOM 651 C CA . GLY A 1 85 ? 2.065 -4.120 -7.485 1.00 94.81 85 GLY A CA 1
ATOM 652 C C . GLY A 1 85 ? 0.956 -4.532 -6.513 1.00 94.81 85 GLY A C 1
ATOM 653 O O . GLY A 1 85 ? 0.486 -5.667 -6.522 1.00 94.81 85 GLY A O 1
ATOM 654 N N . LEU A 1 86 ? 0.562 -3.629 -5.615 1.00 94.00 86 LEU A N 1
ATOM 655 C CA . LEU A 1 86 ? -0.514 -3.871 -4.655 1.00 94.00 86 LEU A CA 1
ATOM 656 C C . LEU A 1 86 ? -1.847 -3.464 -5.279 1.00 94.00 86 LEU A C 1
ATOM 658 O O . LEU A 1 86 ? -2.102 -2.281 -5.481 1.00 94.00 86 LEU A O 1
ATOM 662 N N . GLY A 1 87 ? -2.700 -4.444 -5.587 1.00 93.62 87 GLY A N 1
ATOM 663 C CA . GLY A 1 87 ? -3.993 -4.201 -6.243 1.00 93.62 87 GLY A CA 1
ATOM 664 C C . GLY A 1 87 ? -3.882 -3.859 -7.734 1.00 93.62 87 GLY A C 1
ATOM 665 O O . GLY A 1 87 ? -4.876 -3.490 -8.348 1.00 93.62 87 GLY A O 1
ATOM 666 N N . THR A 1 88 ? -2.682 -3.975 -8.308 1.00 95.56 88 THR A N 1
ATOM 667 C CA . THR A 1 88 ? -2.354 -3.713 -9.716 1.00 95.56 88 THR A CA 1
ATOM 668 C C . THR A 1 88 ? -1.038 -4.413 -10.076 1.00 95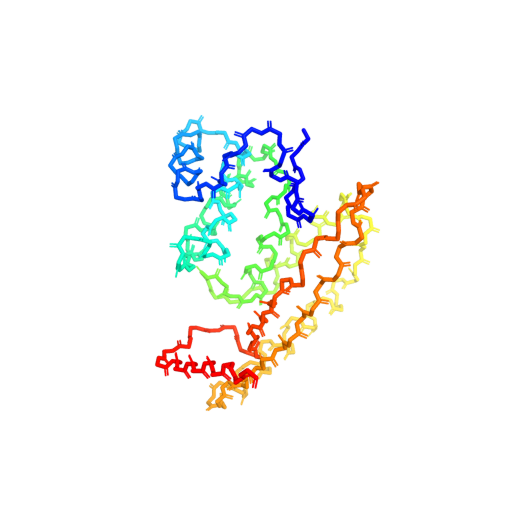.56 88 THR A C 1
ATOM 670 O O . THR A 1 88 ? -0.337 -4.895 -9.189 1.00 95.56 88 THR A O 1
ATOM 673 N N . ALA A 1 89 ? -0.664 -4.470 -11.354 1.00 95.56 89 ALA A N 1
ATOM 674 C CA . ALA A 1 89 ? 0.692 -4.865 -11.734 1.00 95.56 89 ALA A CA 1
ATOM 675 C C . ALA A 1 89 ? 1.711 -3.786 -11.301 1.00 95.56 89 ALA A C 1
ATOM 677 O O . ALA A 1 89 ? 1.371 -2.598 -11.326 1.00 95.56 89 ALA A O 1
ATOM 678 N N . PRO A 1 90 ? 2.948 -4.161 -10.913 1.00 95.44 90 PRO A N 1
ATOM 679 C CA . PRO A 1 90 ? 3.993 -3.183 -10.643 1.00 95.44 90 PRO A CA 1
ATOM 680 C C . PRO A 1 90 ? 4.247 -2.268 -11.849 1.00 95.44 90 PRO A C 1
ATOM 682 O O . PRO A 1 90 ? 4.347 -2.748 -12.976 1.00 95.44 90 PRO A O 1
ATOM 685 N N . ASP A 1 91 ? 4.386 -0.968 -11.601 1.00 98.06 91 ASP A N 1
ATOM 686 C CA . ASP A 1 91 ? 4.615 0.068 -12.613 1.00 98.06 91 ASP A CA 1
ATOM 687 C C . ASP A 1 91 ? 5.561 1.128 -12.027 1.00 98.06 91 ASP A C 1
ATOM 689 O O . ASP A 1 91 ? 5.167 1.963 -11.206 1.00 98.06 91 ASP A O 1
ATOM 693 N N . CYS A 1 92 ? 6.843 1.051 -12.396 1.00 97.88 92 CYS A N 1
ATOM 694 C CA . CYS A 1 92 ? 7.876 1.918 -11.829 1.00 97.88 92 CYS A CA 1
ATOM 695 C C . CYS A 1 92 ? 7.715 3.382 -12.245 1.00 97.88 92 CYS A C 1
ATOM 697 O O . CYS A 1 92 ? 8.018 4.267 -11.443 1.00 97.88 92 CYS A O 1
ATOM 699 N N . ASP A 1 93 ? 7.203 3.641 -13.448 1.00 97.75 93 ASP A N 1
ATOM 700 C CA . ASP A 1 93 ? 7.018 4.997 -13.962 1.00 97.75 93 ASP A CA 1
ATOM 701 C C . ASP A 1 93 ? 5.848 5.681 -13.254 1.00 97.75 93 ASP A C 1
ATOM 703 O O . ASP A 1 93 ? 5.977 6.812 -12.771 1.00 97.75 93 ASP A O 1
ATOM 707 N N . LYS A 1 94 ? 4.724 4.973 -13.071 1.00 97.50 94 LYS A N 1
ATOM 708 C CA . LYS A 1 94 ? 3.627 5.479 -12.234 1.00 97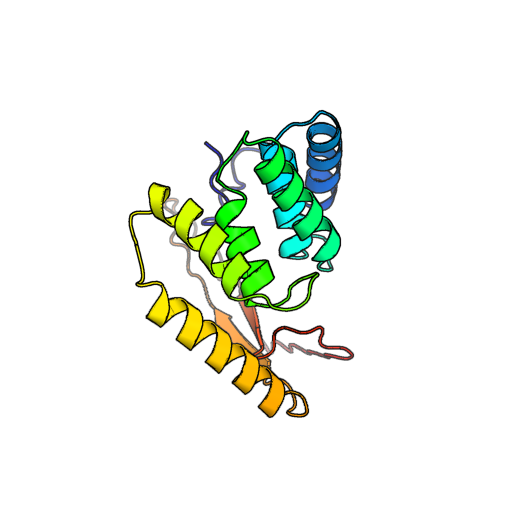.50 94 LYS A CA 1
ATOM 709 C C . LYS A 1 94 ? 4.071 5.661 -10.794 1.00 97.50 94 LYS A C 1
ATOM 711 O O . LYS A 1 94 ? 3.793 6.716 -10.221 1.00 97.50 94 LYS A O 1
ATOM 716 N N . ALA A 1 95 ? 4.790 4.694 -10.224 1.00 97.31 95 ALA A N 1
ATOM 717 C CA . ALA A 1 95 ? 5.322 4.808 -8.871 1.00 97.31 95 ALA A CA 1
ATOM 718 C C . ALA A 1 95 ? 6.180 6.071 -8.710 1.00 97.31 95 ALA A C 1
ATOM 720 O O . ALA A 1 95 ? 5.940 6.863 -7.799 1.00 97.31 95 ALA A O 1
ATOM 721 N N . TRP A 1 96 ? 7.110 6.308 -9.638 1.00 96.25 96 TRP A N 1
ATOM 722 C CA . TRP A 1 96 ? 7.942 7.506 -9.660 1.00 96.25 96 TRP A CA 1
ATOM 723 C C . TRP A 1 96 ? 7.113 8.785 -9.793 1.00 96.25 96 TRP A C 1
ATOM 725 O O . TRP A 1 96 ? 7.347 9.751 -9.067 1.00 96.25 96 TRP A O 1
ATOM 735 N N . SER A 1 97 ? 6.111 8.799 -10.676 1.00 95.25 97 SER A N 1
ATOM 736 C CA . SER A 1 97 ? 5.267 9.978 -10.888 1.00 95.25 97 SER A CA 1
ATOM 737 C C . SER A 1 97 ? 4.559 10.424 -9.601 1.00 95.25 97 SER A C 1
ATOM 739 O O . SER A 1 97 ? 4.556 11.615 -9.274 1.00 95.25 97 SER A O 1
ATOM 741 N N . TYR A 1 98 ? 4.032 9.473 -8.822 1.00 95.31 98 TYR A N 1
ATOM 742 C CA . TYR A 1 98 ? 3.401 9.753 -7.535 1.00 95.31 98 TYR A CA 1
ATOM 743 C C . TYR A 1 98 ? 4.432 10.080 -6.452 1.00 95.31 98 TYR A C 1
ATOM 745 O O . TYR A 1 98 ? 4.214 11.016 -5.684 1.00 95.31 98 TYR A O 1
ATOM 753 N N . TYR A 1 99 ? 5.580 9.394 -6.426 1.00 93.31 99 TYR A N 1
ATOM 754 C CA . TYR A 1 99 ? 6.683 9.708 -5.513 1.00 93.31 99 TYR A CA 1
ATOM 755 C C . TYR A 1 99 ? 7.157 11.154 -5.689 1.00 93.31 99 TYR A C 1
ATOM 757 O O . TYR A 1 99 ? 7.247 11.913 -4.729 1.00 93.31 99 TYR A O 1
ATOM 765 N N . LYS A 1 100 ? 7.388 11.578 -6.934 1.00 92.12 100 LYS A N 1
ATOM 766 C CA . LYS A 1 100 ? 7.806 12.940 -7.277 1.00 92.12 100 LYS A CA 1
ATOM 767 C C . LYS A 1 100 ? 6.772 13.978 -6.846 1.00 92.12 100 LYS A C 1
ATOM 769 O O . LYS A 1 100 ? 7.151 15.040 -6.350 1.00 92.12 100 LYS A O 1
ATOM 774 N N . LYS A 1 101 ? 5.475 13.686 -7.010 1.00 90.38 101 LYS A N 1
ATOM 775 C CA . LYS A 1 101 ? 4.390 14.546 -6.507 1.00 90.38 101 LYS A CA 1
ATOM 776 C C . LYS A 1 101 ? 4.407 14.633 -4.978 1.00 90.38 101 LYS A C 1
ATOM 778 O O . LYS A 1 101 ? 4.294 15.735 -4.452 1.00 90.38 101 LYS A O 1
ATOM 783 N N . ALA A 1 102 ? 4.623 13.517 -4.283 1.00 87.25 102 ALA A N 1
ATOM 784 C CA . ALA A 1 102 ? 4.723 13.479 -2.828 1.00 87.25 102 ALA A CA 1
ATOM 785 C C . ALA A 1 102 ? 5.937 14.252 -2.291 1.00 87.25 102 ALA A C 1
ATOM 787 O O . ALA A 1 102 ? 5.806 15.062 -1.376 1.00 87.25 102 ALA A O 1
ATOM 788 N N . SER A 1 103 ? 7.123 14.039 -2.869 1.00 77.94 103 SER A N 1
ATOM 789 C CA . SER A 1 103 ? 8.391 14.626 -2.419 1.00 77.94 103 SER A CA 1
ATOM 790 C C . SER A 1 103 ? 8.403 16.154 -2.415 1.00 77.94 103 SER A C 1
ATOM 792 O O . SER A 1 103 ? 9.125 16.737 -1.606 1.00 77.94 103 SER A O 1
ATOM 794 N N . ARG A 1 104 ? 7.564 16.805 -3.235 1.00 69.38 104 ARG A N 1
ATOM 795 C CA . ARG A 1 104 ? 7.340 18.264 -3.190 1.00 69.38 104 ARG A CA 1
ATOM 796 C C . ARG A 1 104 ? 6.872 18.757 -1.816 1.00 69.38 104 ARG A C 1
ATOM 798 O O . ARG A 1 104 ? 7.103 19.913 -1.490 1.00 69.38 104 ARG A O 1
ATOM 805 N N . TYR A 1 105 ? 6.270 17.882 -1.011 1.00 63.72 105 TYR A N 1
ATOM 806 C CA . TYR A 1 105 ? 5.758 18.185 0.327 1.00 63.72 105 TYR A CA 1
ATOM 807 C C . TYR A 1 105 ? 6.610 17.590 1.462 1.00 63.72 105 TYR A C 1
ATOM 809 O O . TYR A 1 105 ? 6.468 18.004 2.607 1.00 63.72 105 TYR A O 1
ATOM 817 N N . VAL A 1 106 ? 7.491 16.622 1.167 1.00 64.25 106 VAL A N 1
ATOM 818 C CA . VAL A 1 106 ? 8.244 15.837 2.175 1.00 64.25 106 VAL A CA 1
ATOM 819 C C . VAL A 1 106 ? 9.746 16.190 2.200 1.00 64.25 106 VAL A C 1
ATOM 821 O O . VAL A 1 106 ? 10.493 15.699 3.042 1.00 64.25 106 VAL A O 1
ATOM 824 N N . GLY A 1 107 ? 10.220 17.046 1.286 1.00 61.19 107 GLY A N 1
ATOM 825 C CA . GLY A 1 107 ? 11.574 17.625 1.315 1.00 61.19 107 GLY A CA 1
ATOM 826 C C . GLY A 1 107 ? 12.724 16.670 0.958 1.00 61.19 107 GLY A C 1
ATOM 827 O O . GLY A 1 107 ? 13.879 17.083 0.955 1.00 61.19 107 GLY A O 1
ATOM 828 N N . LYS A 1 108 ? 12.438 15.403 0.627 1.00 65.44 108 LYS A N 1
ATOM 829 C CA . LYS A 1 108 ? 13.426 14.423 0.147 1.00 65.44 108 LYS A CA 1
ATOM 830 C C . LYS A 1 108 ? 13.155 14.086 -1.316 1.00 65.44 108 LYS A C 1
ATOM 832 O O . LYS A 1 108 ? 12.176 13.403 -1.616 1.00 65.44 108 LYS A O 1
ATOM 837 N N . MET A 1 109 ? 14.023 14.543 -2.217 1.00 74.25 109 MET A N 1
ATOM 838 C CA . MET A 1 109 ? 14.048 14.077 -3.605 1.00 74.25 109 MET A CA 1
ATOM 839 C C . MET A 1 109 ? 15.165 13.054 -3.788 1.00 74.25 109 MET A C 1
ATOM 841 O O . MET A 1 109 ? 16.320 13.316 -3.468 1.00 74.25 109 MET A O 1
ATOM 845 N N . VAL A 1 110 ? 14.802 11.891 -4.316 1.00 85.25 110 VAL A N 1
ATOM 846 C CA . VAL A 1 110 ? 15.735 10.910 -4.878 1.00 85.25 110 VAL A CA 1
ATOM 847 C C . VAL A 1 110 ? 15.805 11.169 -6.378 1.00 85.25 110 VAL A C 1
ATOM 849 O O . VAL A 1 110 ? 14.798 11.546 -6.970 1.00 85.25 110 VAL A O 1
ATOM 852 N N . GLU A 1 111 ? 16.962 10.980 -7.004 1.00 90.56 111 GLU A N 1
ATOM 853 C CA . GLU A 1 111 ? 17.058 11.065 -8.462 1.00 90.56 111 GLU A CA 1
ATOM 854 C C . GLU A 1 111 ? 16.193 9.994 -9.140 1.00 90.56 111 GLU A C 1
ATOM 856 O O . GLU A 1 111 ? 16.196 8.826 -8.741 1.00 90.56 111 GLU A O 1
ATOM 861 N N . GLU A 1 112 ? 15.506 10.379 -10.216 1.00 93.19 112 GLU A N 1
ATOM 862 C CA . GLU A 1 112 ? 14.615 9.511 -10.996 1.00 93.19 112 GLU A CA 1
ATOM 863 C C . GLU A 1 112 ? 15.284 8.196 -11.396 1.00 93.19 112 GLU A C 1
ATOM 865 O O . GLU A 1 112 ? 14.775 7.110 -11.122 1.00 93.19 112 GLU A O 1
ATOM 870 N N . LYS A 1 113 ? 16.492 8.291 -11.960 1.00 95.38 113 LYS A N 1
ATOM 871 C CA . LYS A 1 113 ? 17.273 7.134 -12.402 1.00 95.38 113 LYS A CA 1
ATOM 872 C C . LYS A 1 113 ? 17.546 6.152 -11.262 1.00 95.38 113 LYS A C 1
ATOM 874 O O . LYS A 1 113 ? 17.488 4.941 -11.467 1.00 95.38 113 LYS A O 1
ATOM 879 N N . ILE A 1 114 ? 17.832 6.661 -10.062 1.00 94.44 114 ILE A N 1
ATOM 880 C CA . ILE A 1 114 ? 18.090 5.830 -8.881 1.00 94.44 114 ILE A CA 1
ATOM 881 C C . ILE A 1 114 ? 16.802 5.126 -8.447 1.00 94.44 114 ILE A C 1
ATOM 883 O O . ILE A 1 114 ? 16.837 3.935 -8.142 1.00 94.44 114 ILE A O 1
ATOM 887 N N . PHE A 1 115 ? 15.671 5.836 -8.430 1.00 94.94 115 PHE A N 1
ATOM 888 C CA . PHE A 1 115 ? 14.378 5.260 -8.066 1.00 94.94 115 PHE A CA 1
ATOM 889 C C . PHE A 1 115 ? 13.951 4.157 -9.043 1.00 94.94 115 PHE A C 1
ATOM 891 O O . PHE A 1 115 ? 13.661 3.041 -8.613 1.00 94.94 115 PHE A O 1
ATOM 898 N N . LEU A 1 116 ? 13.965 4.446 -10.348 1.00 96.69 116 LEU A N 1
ATOM 899 C CA . LEU A 1 116 ? 13.549 3.502 -11.388 1.00 96.69 116 LEU A CA 1
ATOM 900 C C . LEU A 1 116 ? 14.456 2.268 -11.426 1.00 96.69 116 LEU A C 1
ATOM 902 O O . LEU A 1 116 ? 13.958 1.146 -11.491 1.00 96.69 116 LEU A O 1
ATOM 906 N N . SER A 1 117 ? 15.774 2.456 -11.294 1.00 97.12 117 SER A N 1
ATOM 907 C CA . SER A 1 117 ? 16.736 1.349 -11.208 1.00 97.12 117 SER A CA 1
ATOM 908 C C . SER A 1 117 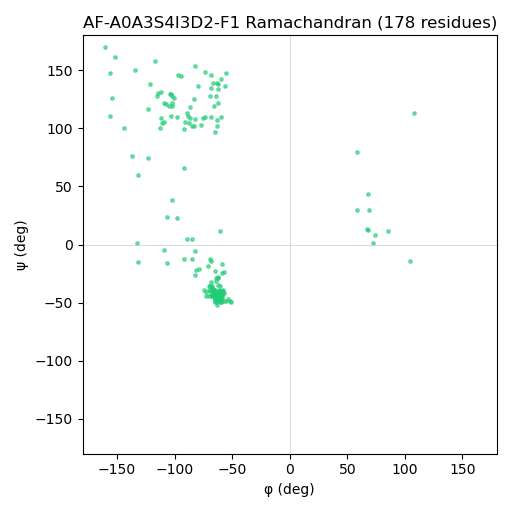? 16.454 0.437 -10.009 1.00 97.12 117 SER A C 1
ATOM 910 O O . SER A 1 117 ? 16.365 -0.782 -10.162 1.00 97.12 117 SER A O 1
ATOM 912 N N . LYS A 1 118 ? 16.225 1.017 -8.821 1.00 96.31 118 LYS A N 1
ATOM 913 C CA . LYS A 1 118 ? 15.869 0.252 -7.614 1.00 96.31 118 LYS A CA 1
ATOM 914 C C . LYS A 1 118 ? 14.548 -0.494 -7.776 1.00 96.31 118 LYS A C 1
ATOM 916 O O . LYS A 1 118 ? 14.484 -1.670 -7.436 1.00 96.31 118 LYS A O 1
ATOM 921 N N . CYS A 1 119 ? 13.530 0.167 -8.325 1.00 96.25 119 CYS A N 1
ATOM 922 C CA . CYS A 1 119 ? 12.225 -0.435 -8.578 1.00 96.25 119 CYS A CA 1
ATOM 923 C C . CYS A 1 119 ? 12.328 -1.644 -9.518 1.00 96.25 119 CYS A C 1
ATOM 925 O O . CYS A 1 119 ? 11.855 -2.729 -9.186 1.00 96.25 119 CYS A O 1
ATOM 927 N N . ALA A 1 120 ? 13.012 -1.494 -10.655 1.00 96.06 120 ALA A N 1
ATOM 928 C CA . ALA A 1 120 ? 13.185 -2.573 -11.622 1.00 96.06 120 ALA A CA 1
ATOM 929 C C . ALA A 1 120 ? 13.995 -3.747 -11.047 1.00 96.06 120 ALA A C 1
ATOM 931 O O . ALA A 1 120 ? 13.600 -4.906 -11.201 1.00 96.06 120 ALA A O 1
ATOM 932 N N . ALA A 1 121 ? 15.096 -3.457 -10.344 1.00 96.31 121 ALA A N 1
ATOM 933 C CA . ALA A 1 121 ? 15.916 -4.475 -9.692 1.00 96.31 121 ALA A CA 1
ATOM 934 C C . ALA A 1 121 ? 15.130 -5.246 -8.621 1.00 96.31 121 ALA A C 1
ATOM 936 O O . ALA A 1 121 ? 15.221 -6.472 -8.542 1.00 96.31 121 ALA A O 1
ATOM 937 N N . ASP A 1 122 ? 14.319 -4.545 -7.829 1.00 93.69 122 ASP A N 1
ATOM 938 C CA . ASP A 1 122 ? 13.458 -5.148 -6.817 1.00 93.69 122 ASP A CA 1
ATOM 939 C C . ASP A 1 122 ? 12.366 -6.035 -7.440 1.00 93.69 122 ASP A C 1
ATOM 941 O O . ASP A 1 122 ? 12.185 -7.177 -7.015 1.00 93.69 122 ASP A O 1
ATOM 945 N N . ILE A 1 123 ? 11.691 -5.575 -8.499 1.00 91.88 123 ILE A N 1
ATOM 946 C CA . ILE A 1 123 ? 10.715 -6.390 -9.242 1.00 91.88 123 ILE A CA 1
ATOM 947 C C . ILE A 1 123 ? 11.379 -7.653 -9.800 1.00 91.88 123 ILE A C 1
ATOM 949 O O . ILE A 1 123 ? 10.817 -8.745 -9.686 1.00 91.88 123 ILE A O 1
ATOM 953 N N . GLN A 1 124 ? 12.575 -7.536 -10.383 1.00 93.12 124 GLN A N 1
ATOM 954 C CA . GLN A 1 124 ? 13.300 -8.692 -10.907 1.00 93.12 124 GLN A CA 1
ATOM 955 C C . GLN A 1 124 ? 13.705 -9.658 -9.790 1.00 93.12 124 GLN A C 1
ATOM 957 O O . GLN A 1 124 ? 13.540 -10.867 -9.931 1.00 93.12 124 GLN A O 1
ATOM 962 N N . SER A 1 125 ? 14.169 -9.138 -8.652 1.00 90.44 125 SER A N 1
ATOM 963 C CA . SER A 1 125 ? 14.469 -9.944 -7.468 1.00 90.44 125 SER A CA 1
ATOM 964 C C . SER A 1 125 ? 13.233 -10.700 -6.970 1.00 90.44 125 SER A C 1
ATOM 966 O O . SER A 1 125 ? 13.311 -11.898 -6.688 1.00 90.44 125 SER A O 1
ATOM 968 N N . ARG A 1 126 ? 12.063 -10.049 -6.925 1.00 88.31 126 ARG A N 1
ATOM 969 C CA . ARG A 1 126 ? 10.792 -10.692 -6.555 1.00 88.31 126 ARG A CA 1
ATOM 970 C C . ARG A 1 126 ? 10.407 -11.813 -7.520 1.00 88.31 126 ARG A C 1
ATOM 972 O O . ARG A 1 126 ? 9.978 -12.863 -7.050 1.00 88.31 126 ARG A O 1
ATOM 979 N N . LYS A 1 127 ? 10.613 -11.628 -8.829 1.00 88.19 127 LYS A N 1
ATOM 980 C CA . LYS A 1 127 ? 10.397 -12.672 -9.850 1.00 88.19 127 LYS A CA 1
ATOM 981 C C . LYS A 1 127 ? 11.353 -13.851 -9.675 1.00 88.19 127 LYS A C 1
ATOM 983 O O . LYS A 1 127 ? 10.903 -14.988 -9.623 1.00 88.19 127 LYS A O 1
ATOM 988 N N . ASN A 1 128 ? 12.647 -13.584 -9.508 1.00 89.56 128 ASN A N 1
ATOM 989 C CA . ASN A 1 128 ? 13.665 -14.625 -9.325 1.00 89.56 128 ASN A CA 1
ATOM 990 C C . ASN A 1 128 ? 13.428 -15.455 -8.056 1.00 89.56 128 ASN A C 1
ATOM 992 O O . ASN A 1 128 ? 13.795 -16.622 -7.995 1.00 89.56 128 ASN A O 1
ATOM 996 N N . ASN A 1 129 ? 12.816 -14.850 -7.037 1.00 85.19 129 ASN A N 1
ATOM 997 C CA . ASN A 1 129 ? 12.527 -15.494 -5.763 1.00 85.19 129 ASN A CA 1
ATOM 998 C C . ASN A 1 129 ? 11.033 -15.819 -5.582 1.00 85.19 129 ASN A C 1
ATOM 1000 O O . ASN A 1 129 ? 10.575 -15.902 -4.434 1.00 85.19 129 ASN A O 1
ATOM 1004 N N . ALA A 1 130 ? 10.272 -15.950 -6.674 1.00 82.81 130 ALA A N 1
ATOM 1005 C CA . ALA A 1 130 ? 8.836 -16.219 -6.625 1.00 82.81 130 ALA A CA 1
ATOM 1006 C C . ALA A 1 130 ? 8.538 -17.595 -6.010 1.00 82.81 130 ALA A C 1
ATOM 1008 O O . ALA A 1 130 ? 7.661 -17.703 -5.152 1.00 82.81 130 ALA A O 1
ATOM 1009 N N . ASP A 1 131 ? 9.334 -18.607 -6.354 1.00 85.06 131 ASP A N 1
ATOM 1010 C CA . ASP A 1 131 ? 9.133 -19.986 -5.889 1.00 85.06 131 ASP A CA 1
ATOM 1011 C C . ASP A 1 131 ? 9.769 -20.262 -4.519 1.00 85.06 131 ASP A C 1
ATOM 1013 O O . ASP A 1 131 ? 9.475 -21.262 -3.866 1.00 85.06 131 ASP A O 1
ATOM 1017 N N . ALA A 1 132 ? 10.615 -19.350 -4.031 1.00 85.56 132 ALA A N 1
ATOM 1018 C CA . ALA A 1 132 ? 11.206 -19.469 -2.706 1.00 85.56 132 ALA A CA 1
ATOM 1019 C C . ALA A 1 132 ? 10.139 -19.283 -1.614 1.00 85.56 132 ALA A C 1
ATOM 1021 O O . ALA A 1 132 ? 9.334 -18.342 -1.657 1.00 85.56 132 ALA A O 1
ATOM 1022 N N . LEU A 1 133 ? 10.162 -20.153 -0.601 1.00 82.06 133 LEU A N 1
ATOM 1023 C CA . LEU A 1 133 ? 9.300 -20.038 0.575 1.00 82.06 133 LEU A CA 1
ATOM 1024 C C . LEU A 1 133 ? 9.556 -18.711 1.316 1.00 82.06 133 LEU A C 1
ATOM 1026 O O . LEU A 1 133 ? 10.703 -18.260 1.380 1.00 82.06 133 LEU A O 1
ATOM 1030 N N . PRO A 1 134 ? 8.507 -18.066 1.866 1.00 83.81 134 PRO A N 1
ATOM 1031 C CA . PRO A 1 134 ? 8.686 -16.867 2.671 1.00 83.81 134 PRO A CA 1
ATOM 1032 C C . PRO A 1 134 ? 9.417 -17.215 3.969 1.00 83.81 134 PRO A C 1
ATOM 1034 O O . PRO A 1 134 ? 9.106 -18.210 4.625 1.00 83.81 134 PRO A O 1
ATOM 1037 N N . LYS A 1 135 ? 10.354 -16.366 4.377 1.00 84.81 135 LYS A N 1
ATOM 1038 C CA . LYS A 1 135 ? 10.937 -16.419 5.715 1.00 84.81 135 LYS A CA 1
ATOM 1039 C C . LYS A 1 135 ? 10.013 -15.673 6.664 1.00 84.81 135 LYS A C 1
ATOM 1041 O O . LYS A 1 135 ? 9.697 -14.507 6.434 1.00 84.81 135 LYS A O 1
ATOM 1046 N N . VAL A 1 136 ? 9.588 -16.342 7.731 1.00 85.88 136 VAL A N 1
ATOM 1047 C CA . VAL A 1 136 ? 8.782 -15.742 8.799 1.00 85.88 136 VAL A CA 1
ATOM 1048 C C . VAL A 1 136 ? 9.688 -15.456 9.986 1.00 85.88 136 VAL A C 1
ATOM 1050 O O . VAL A 1 136 ? 10.420 -16.333 10.437 1.00 85.88 136 VAL A O 1
ATOM 1053 N N . THR A 1 137 ? 9.657 -14.222 10.481 1.00 83.50 137 THR A N 1
ATOM 1054 C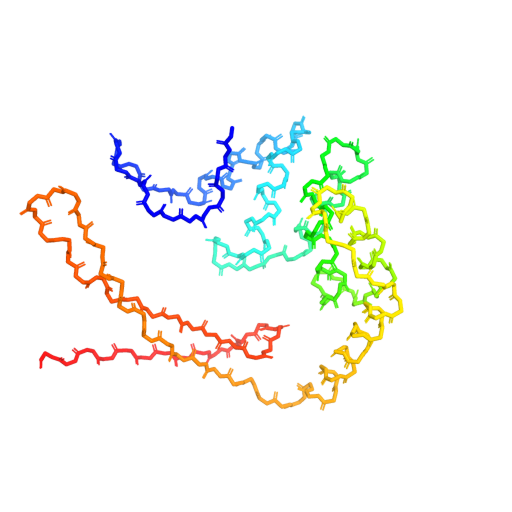 CA . THR A 1 137 ? 10.423 -13.816 11.664 1.00 83.50 137 THR A CA 1
ATOM 1055 C C . THR A 1 137 ? 9.462 -13.447 12.782 1.00 83.50 137 THR A C 1
ATOM 1057 O O . THR A 1 137 ? 8.586 -12.610 12.578 1.00 83.50 137 THR A O 1
ATOM 1060 N N . LEU A 1 138 ? 9.655 -14.035 13.962 1.00 84.12 138 LEU A N 1
ATOM 1061 C CA . LEU A 1 138 ? 8.976 -13.641 15.192 1.00 84.12 138 LEU A CA 1
ATOM 1062 C C . LEU A 1 138 ? 9.946 -12.819 16.044 1.00 84.12 138 LEU A C 1
ATOM 1064 O O . LEU A 1 138 ? 11.000 -13.319 16.438 1.00 84.12 138 LEU A O 1
ATOM 1068 N N . LYS A 1 139 ? 9.605 -11.563 16.329 1.00 81.12 139 LYS A N 1
ATOM 1069 C CA . LYS A 1 139 ? 10.383 -10.699 17.224 1.00 81.12 139 LYS A CA 1
ATOM 1070 C C . LYS A 1 139 ? 9.596 -10.435 18.496 1.00 81.12 139 LYS A C 1
ATOM 1072 O O . LYS A 1 139 ? 8.429 -10.062 18.431 1.00 81.12 139 LYS A O 1
ATOM 1077 N N . LYS A 1 140 ? 10.246 -10.613 19.646 1.00 81.06 140 LYS A N 1
ATOM 1078 C CA . LYS A 1 140 ? 9.718 -10.182 20.940 1.00 81.06 140 LYS A CA 1
ATOM 1079 C C . LYS A 1 140 ? 10.113 -8.728 21.165 1.00 81.06 140 LYS A C 1
ATOM 1081 O O . L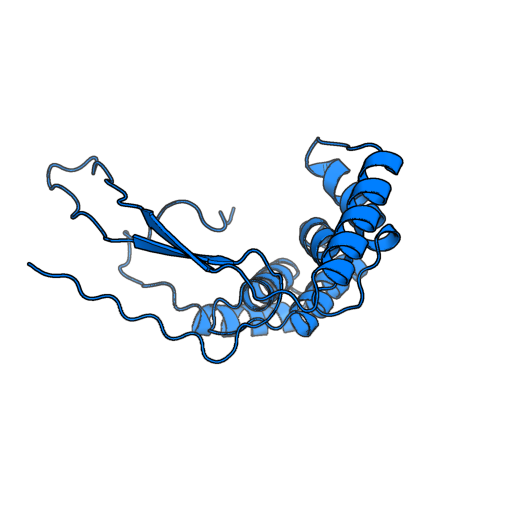YS A 1 140 ? 11.298 -8.422 21.267 1.00 81.06 140 LYS A O 1
ATOM 1086 N N . GLU A 1 141 ? 9.120 -7.864 21.292 1.00 70.94 141 GLU A N 1
ATOM 1087 C CA . GLU A 1 141 ? 9.294 -6.477 21.701 1.00 70.94 141 GLU A CA 1
ATOM 1088 C C . GLU A 1 141 ? 8.679 -6.318 23.091 1.00 70.94 141 GLU A C 1
ATOM 1090 O O . GLU A 1 141 ? 7.464 -6.309 23.265 1.00 70.94 141 GLU A O 1
ATOM 1095 N N . SER A 1 142 ? 9.523 -6.243 24.117 1.00 63.41 142 SER A N 1
ATOM 1096 C CA . SER A 1 142 ? 9.063 -5.869 25.454 1.00 63.41 142 SER A CA 1
ATOM 1097 C C . SER A 1 142 ? 9.108 -4.350 25.554 1.00 63.41 142 SER A C 1
ATOM 1099 O O . SER A 1 142 ? 10.190 -3.777 25.682 1.00 63.41 142 SER A O 1
ATOM 1101 N N . VAL A 1 143 ? 7.956 -3.686 25.488 1.00 58.28 143 VAL A N 1
ATOM 1102 C CA . VAL A 1 143 ? 7.896 -2.233 25.682 1.00 58.28 143 VAL A CA 1
ATOM 1103 C C . VAL A 1 143 ? 7.691 -1.951 27.167 1.00 58.28 143 VAL A C 1
ATOM 1105 O O . VAL A 1 143 ? 6.644 -2.258 27.730 1.00 58.28 143 VAL A O 1
ATOM 1108 N N . PHE A 1 144 ? 8.700 -1.359 27.808 1.00 54.22 144 PHE A N 1
ATOM 1109 C CA . PHE A 1 144 ? 8.573 -0.809 29.154 1.00 54.22 144 PHE A CA 1
ATOM 1110 C C . PHE A 1 144 ? 8.176 0.664 29.049 1.00 54.22 144 PHE A C 1
ATOM 1112 O O . PHE A 1 144 ? 9.017 1.529 28.804 1.00 54.22 144 PHE A O 1
ATOM 1119 N N . SER A 1 145 ? 6.891 0.972 29.219 1.00 52.88 145 SER A N 1
ATOM 1120 C CA . SER A 1 145 ? 6.455 2.361 29.353 1.00 52.88 145 SER A CA 1
ATOM 1121 C C . SER A 1 145 ? 6.666 2.813 30.802 1.00 52.88 145 SER A C 1
ATOM 1123 O O . SER A 1 145 ? 5.916 2.396 31.687 1.00 52.88 145 SER A O 1
ATOM 1125 N N . ARG A 1 146 ? 7.659 3.676 31.070 1.00 48.03 146 ARG A N 1
ATOM 1126 C CA . ARG A 1 146 ? 7.702 4.419 32.342 1.00 48.03 146 ARG A CA 1
ATOM 1127 C C . ARG A 1 146 ? 6.476 5.326 32.392 1.00 48.03 146 ARG A C 1
ATOM 1129 O O . ARG A 1 146 ? 6.413 6.315 31.670 1.00 48.03 146 ARG A O 1
ATOM 1136 N N . GLY A 1 147 ? 5.497 4.977 33.221 1.00 48.50 147 GLY A N 1
ATOM 1137 C CA . GLY A 1 147 ? 4.419 5.898 33.557 1.00 48.50 147 GLY A CA 1
ATOM 1138 C C . GLY A 1 147 ? 4.989 7.119 34.282 1.00 48.50 147 GLY A C 1
ATOM 1139 O O . GLY A 1 147 ? 5.856 6.977 35.140 1.00 48.50 147 GLY A O 1
ATOM 1140 N N . ILE A 1 148 ? 4.489 8.309 33.947 1.00 52.31 148 ILE A N 1
ATOM 1141 C CA . ILE A 1 148 ? 4.742 9.553 34.701 1.00 52.31 148 ILE A CA 1
ATOM 1142 C C . ILE A 1 148 ? 4.055 9.481 36.089 1.00 52.31 148 ILE A C 1
ATOM 1144 O O . ILE A 1 148 ? 4.378 10.228 37.006 1.00 52.31 148 ILE A O 1
ATOM 1148 N N . THR A 1 149 ? 3.139 8.525 36.279 1.00 53.84 149 THR A N 1
ATOM 1149 C CA . THR A 1 149 ? 2.450 8.229 37.541 1.00 53.84 149 THR A CA 1
ATOM 1150 C C . THR A 1 149 ? 3.104 7.071 38.303 1.00 53.84 149 THR A C 1
ATOM 1152 O O . THR A 1 149 ? 3.523 6.092 37.692 1.00 53.84 149 THR A O 1
ATOM 1155 N N . ALA A 1 150 ? 3.085 7.132 39.640 1.00 50.75 150 ALA A N 1
ATOM 1156 C CA . ALA A 1 150 ? 3.725 6.218 40.604 1.00 50.75 150 ALA A CA 1
ATOM 1157 C C . ALA A 1 150 ? 3.299 4.725 40.579 1.00 50.75 150 ALA A C 1
ATOM 1159 O O . ALA A 1 150 ? 3.637 3.978 41.496 1.00 50.75 150 ALA A O 1
ATOM 1160 N N . LYS A 1 151 ? 2.568 4.261 39.557 1.00 47.62 151 LYS A N 1
ATOM 1161 C CA . LYS A 1 151 ? 2.244 2.843 39.352 1.00 47.62 151 LYS A CA 1
ATOM 1162 C C . LYS A 1 151 ? 3.017 2.310 38.139 1.00 47.62 151 LYS A C 1
ATOM 1164 O O . LYS A 1 151 ? 2.848 2.857 37.047 1.00 47.62 151 LYS A O 1
ATOM 1169 N N . PRO A 1 152 ? 3.851 1.266 38.289 1.00 49.53 152 PRO A N 1
ATOM 1170 C CA . PRO A 1 152 ? 4.529 0.652 37.152 1.00 49.53 152 PRO A CA 1
ATOM 1171 C C . PRO A 1 152 ? 3.485 0.075 36.184 1.00 49.53 152 PRO A C 1
ATOM 1173 O O . PRO A 1 152 ? 2.669 -0.754 36.582 1.00 49.53 152 PRO A O 1
ATOM 1176 N N . LYS A 1 153 ? 3.485 0.531 34.922 1.00 57.38 153 LYS A N 1
ATOM 1177 C CA . LYS A 1 153 ? 2.688 -0.096 33.856 1.00 57.38 153 LYS A CA 1
ATOM 1178 C C . LYS A 1 153 ? 3.309 -1.466 33.553 1.00 57.38 153 LYS A C 1
ATOM 1180 O O . LYS A 1 153 ? 4.521 -1.566 33.363 1.00 57.38 153 LYS A O 1
ATOM 1185 N N . GLU A 1 154 ? 2.483 -2.508 33.580 1.00 55.06 154 GLU A N 1
ATOM 1186 C CA . GLU A 1 154 ? 2.881 -3.903 33.371 1.00 55.06 154 GLU A CA 1
ATOM 1187 C C . GLU A 1 154 ? 3.623 -4.099 32.038 1.00 55.06 154 GLU A C 1
ATOM 1189 O O . GLU A 1 154 ? 3.339 -3.433 31.040 1.00 55.06 154 GLU A O 1
ATOM 1194 N N . CYS A 1 155 ? 4.573 -5.039 32.012 1.00 59.66 155 CYS A N 1
ATOM 1195 C CA . CYS A 1 155 ? 5.269 -5.446 30.794 1.00 59.66 155 CYS A CA 1
ATOM 1196 C C . CYS A 1 155 ? 4.281 -6.111 29.823 1.00 59.66 155 CYS A C 1
ATOM 1198 O O . CYS A 1 155 ? 4.022 -7.310 29.926 1.00 59.66 155 CYS A O 1
ATOM 1200 N N . ALA A 1 156 ? 3.758 -5.362 28.852 1.00 64.19 156 ALA A N 1
ATOM 1201 C CA . ALA A 1 156 ? 3.024 -5.956 27.743 1.00 64.19 156 ALA A CA 1
ATOM 1202 C C . ALA A 1 156 ? 3.985 -6.816 26.902 1.00 64.19 156 ALA A C 1
ATOM 1204 O O . ALA A 1 156 ? 4.981 -6.321 26.367 1.00 64.19 156 ALA A O 1
ATOM 1205 N N . LEU A 1 157 ? 3.703 -8.118 26.796 1.00 69.75 157 LEU A N 1
ATOM 1206 C CA . LEU A 1 157 ? 4.407 -9.009 25.875 1.00 69.75 157 LEU A CA 1
ATOM 1207 C C . LEU A 1 157 ? 3.872 -8.770 24.463 1.00 69.75 157 LEU A C 1
ATOM 1209 O O . LEU A 1 157 ? 2.786 -9.236 24.124 1.00 69.75 157 LEU A O 1
ATOM 1213 N N . ILE A 1 158 ? 4.633 -8.047 23.644 1.00 70.06 158 ILE A N 1
ATOM 1214 C CA . ILE A 1 158 ? 4.288 -7.797 22.245 1.00 70.06 158 ILE A CA 1
ATOM 1215 C C . ILE A 1 158 ? 5.170 -8.685 21.365 1.00 70.06 158 ILE A C 1
ATOM 1217 O O . ILE A 1 158 ? 6.394 -8.734 21.514 1.00 70.06 158 ILE A O 1
ATOM 1221 N N . PHE A 1 159 ? 4.537 -9.401 20.440 1.00 76.31 159 PHE A N 1
ATOM 1222 C CA . PHE A 1 159 ? 5.219 -10.165 19.405 1.00 76.31 159 PHE A CA 1
ATOM 1223 C C . PHE A 1 159 ? 4.898 -9.565 18.044 1.00 76.31 159 PHE A C 1
ATOM 1225 O O . PHE A 1 159 ? 3.733 -9.362 17.708 1.00 76.31 159 PHE A O 1
ATOM 1232 N N . GLN A 1 160 ? 5.932 -9.315 17.249 1.00 74.69 160 GLN A N 1
ATOM 1233 C CA . G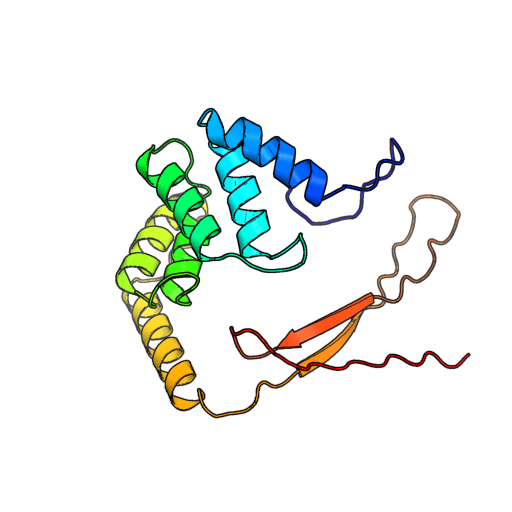LN A 1 160 ? 5.785 -8.925 15.855 1.00 74.69 160 GLN A CA 1
ATOM 1234 C C . GLN A 1 160 ? 6.092 -10.115 14.950 1.00 74.69 160 GLN A C 1
ATOM 1236 O O . GLN A 1 160 ? 7.138 -10.753 15.087 1.00 74.69 160 GLN A O 1
ATOM 1241 N N . ILE A 1 161 ? 5.190 -10.388 14.008 1.00 78.75 161 ILE A N 1
ATOM 1242 C CA . ILE A 1 161 ? 5.378 -11.384 12.952 1.00 78.75 161 ILE A CA 1
ATOM 1243 C C . ILE A 1 161 ? 5.658 -10.629 11.656 1.00 78.75 161 ILE A C 1
ATOM 1245 O O . ILE A 1 161 ? 4.830 -9.845 11.197 1.00 78.75 161 ILE A O 1
ATOM 1249 N N . GLY A 1 162 ? 6.832 -10.860 11.075 1.00 75.00 162 GLY A N 1
ATOM 1250 C CA . GLY A 1 162 ? 7.239 -10.287 9.795 1.00 75.00 162 GLY A CA 1
ATOM 1251 C C . GLY A 1 162 ? 7.479 -11.358 8.737 1.00 75.00 162 GLY A C 1
ATOM 1252 O O . GLY A 1 162 ? 7.777 -12.509 9.063 1.00 75.00 162 GLY A O 1
ATOM 1253 N N . THR A 1 163 ? 7.398 -10.966 7.466 1.00 80.56 163 THR A N 1
ATOM 1254 C CA . THR A 1 163 ? 7.780 -11.799 6.319 1.00 80.56 163 THR A CA 1
ATOM 1255 C C . THR A 1 163 ? 8.613 -11.003 5.317 1.00 80.56 163 THR A C 1
ATOM 1257 O O . THR A 1 163 ? 8.454 -9.790 5.195 1.00 80.56 163 THR A O 1
ATOM 1260 N N . ASP A 1 164 ? 9.510 -11.684 4.606 1.00 78.88 164 ASP A N 1
ATOM 1261 C CA . ASP A 1 164 ? 10.308 -11.126 3.509 1.00 78.88 164 ASP A CA 1
ATOM 1262 C C . ASP A 1 164 ? 9.581 -11.141 2.147 1.00 78.88 164 ASP A C 1
ATOM 1264 O O . ASP A 1 164 ? 10.172 -10.771 1.130 1.00 78.88 164 ASP A O 1
ATOM 1268 N N . LYS A 1 165 ? 8.306 -11.558 2.097 1.00 78.94 165 LYS A N 1
ATOM 1269 C CA . LYS A 1 165 ? 7.497 -11.599 0.867 1.00 78.94 165 LYS A CA 1
ATOM 1270 C C . LYS A 1 165 ? 6.233 -10.751 0.982 1.00 78.94 165 LYS A C 1
ATOM 1272 O O . LYS A 1 165 ? 5.495 -10.828 1.955 1.00 78.94 165 LYS A O 1
ATOM 1277 N N . ILE A 1 166 ? 5.923 -10.018 -0.086 1.00 72.38 166 ILE A N 1
ATOM 1278 C CA . ILE A 1 166 ? 4.717 -9.187 -0.206 1.00 72.38 166 ILE A CA 1
ATOM 1279 C C . ILE A 1 166 ? 3.598 -10.017 -0.858 1.00 72.38 166 ILE A C 1
ATOM 1281 O O . ILE A 1 166 ? 3.222 -9.792 -2.006 1.00 72.38 166 ILE A O 1
ATOM 1285 N N . ARG A 1 167 ? 3.127 -11.057 -0.160 1.00 73.69 167 ARG A N 1
ATOM 1286 C CA . ARG A 1 167 ? 2.020 -11.924 -0.605 1.00 73.69 167 ARG A CA 1
ATOM 1287 C C . ARG A 1 167 ? 1.274 -12.525 0.581 1.00 73.69 167 ARG A C 1
ATOM 1289 O O . ARG A 1 167 ? 1.823 -12.616 1.676 1.00 73.69 167 ARG A O 1
ATOM 1296 N N . ASN A 1 168 ? 0.052 -12.994 0.340 1.00 70.06 168 ASN A N 1
ATOM 1297 C CA . ASN A 1 168 ? -0.700 -13.739 1.346 1.00 70.06 168 ASN A CA 1
ATOM 1298 C C . ASN A 1 168 ? 0.034 -15.038 1.703 1.00 70.06 168 ASN A C 1
ATOM 1300 O O . ASN A 1 168 ? 0.471 -15.777 0.819 1.00 70.06 168 ASN A O 1
ATOM 1304 N N . MET A 1 169 ? 0.138 -15.324 3.000 1.00 71.69 169 MET A N 1
ATOM 1305 C CA . MET A 1 169 ? 0.616 -16.606 3.510 1.00 71.69 169 MET A CA 1
ATOM 1306 C C . MET A 1 169 ? -0.593 -17.417 3.974 1.00 71.69 169 MET A C 1
ATOM 1308 O O . MET A 1 169 ? -1.245 -17.056 4.951 1.00 71.69 169 MET A O 1
ATOM 1312 N N . ALA A 1 170 ? -0.912 -18.490 3.255 1.00 71.19 170 ALA A N 1
ATOM 1313 C CA . ALA A 1 170 ? -1.927 -19.446 3.686 1.00 71.19 170 ALA A CA 1
ATOM 1314 C C . ALA A 1 170 ? -1.327 -20.441 4.691 1.00 71.19 170 ALA A C 1
ATOM 1316 O O . ALA A 1 170 ? -0.131 -20.723 4.641 1.00 71.19 170 ALA A O 1
ATOM 1317 N N . ASN A 1 171 ? -2.166 -20.997 5.570 1.00 71.38 171 ASN A N 1
ATOM 1318 C CA . ASN A 1 171 ? -1.806 -22.083 6.494 1.00 71.38 171 ASN A CA 1
ATOM 1319 C C . ASN A 1 171 ? -0.643 -21.760 7.455 1.00 71.38 171 ASN A C 1
ATOM 1321 O O . ASN A 1 171 ? 0.100 -22.651 7.864 1.00 71.38 171 ASN A O 1
ATOM 1325 N N . LEU A 1 172 ? -0.465 -20.488 7.827 1.00 78.62 172 LEU A N 1
ATOM 1326 C CA . LEU A 1 172 ? 0.485 -20.115 8.872 1.00 78.62 172 LEU A CA 1
ATOM 1327 C C . LEU A 1 172 ? -0.098 -20.480 10.245 1.00 78.62 172 LEU A C 1
ATOM 1329 O O . LEU A 1 172 ? -1.013 -19.815 10.727 1.00 78.62 172 LEU A O 1
ATOM 1333 N N . HIS A 1 173 ? 0.462 -21.505 10.884 1.00 78.69 173 HIS A N 1
ATOM 1334 C CA . HIS A 1 173 ? 0.139 -21.875 12.261 1.00 78.69 173 HIS A CA 1
ATOM 1335 C C . HIS A 1 173 ? 1.241 -21.385 13.202 1.00 78.69 173 HIS A C 1
ATOM 1337 O O . HIS A 1 173 ? 2.406 -21.742 13.039 1.00 78.69 173 HIS A O 1
ATOM 1343 N N . ILE A 1 174 ? 0.873 -20.559 14.182 1.00 80.56 174 ILE A N 1
ATOM 1344 C CA . ILE A 1 174 ? 1.786 -20.052 15.212 1.00 80.56 174 ILE A CA 1
ATOM 1345 C C . ILE A 1 174 ? 1.215 -20.438 16.572 1.00 80.56 174 ILE A C 1
ATOM 1347 O O . ILE A 1 174 ? 0.144 -19.967 16.948 1.00 80.56 174 ILE A O 1
ATOM 1351 N N . THR A 1 175 ? 1.950 -21.266 17.310 1.00 79.25 175 THR A N 1
ATOM 1352 C CA . THR A 1 175 ? 1.632 -21.628 18.696 1.00 79.25 175 THR A CA 1
ATOM 1353 C C . THR A 1 175 ? 2.631 -20.938 19.617 1.00 79.25 175 THR A C 1
ATOM 1355 O O . THR A 1 175 ? 3.837 -21.143 19.490 1.00 79.25 175 THR A O 1
ATOM 1358 N N . LEU A 1 176 ? 2.137 -20.104 20.534 1.00 79.12 176 LEU A N 1
ATOM 1359 C CA . LEU A 1 176 ? 2.947 -19.438 21.555 1.00 79.12 176 LEU A CA 1
ATOM 1360 C C . LEU A 1 176 ? 2.626 -20.051 22.919 1.00 79.12 176 LEU A C 1
ATOM 1362 O O . LEU A 1 176 ? 1.580 -19.770 23.498 1.00 79.12 176 LEU A O 1
ATOM 1366 N N . GLU A 1 177 ? 3.535 -20.874 23.437 1.00 80.25 177 GLU A N 1
ATOM 1367 C CA . GLU A 1 177 ? 3.444 -21.417 24.793 1.00 80.25 177 GLU A CA 1
ATOM 1368 C C . GLU A 1 177 ? 4.318 -20.593 25.741 1.00 80.25 177 GLU A C 1
ATOM 1370 O O . GLU A 1 177 ? 5.548 -20.633 25.680 1.00 80.25 177 GLU A O 1
ATOM 1375 N N . LEU A 1 178 ? 3.685 -19.833 26.633 1.00 76.94 178 LEU A N 1
ATOM 1376 C CA . LEU A 1 178 ? 4.376 -19.121 27.704 1.00 76.94 178 LEU A CA 1
ATOM 1377 C C . LEU A 1 178 ? 4.422 -20.028 28.938 1.00 76.94 178 LEU A C 1
ATOM 1379 O O . LEU A 1 178 ? 3.408 -20.223 29.608 1.00 76.94 178 LEU A O 1
ATOM 1383 N N . LYS A 1 179 ? 5.592 -20.605 29.231 1.00 76.19 179 LYS A N 1
ATOM 1384 C CA . LYS A 1 179 ? 5.816 -21.332 30.488 1.00 76.19 179 LYS A CA 1
ATOM 1385 C C . LYS A 1 179 ? 6.081 -20.327 31.613 1.00 76.19 179 LYS A C 1
ATOM 1387 O O . LYS A 1 179 ? 6.784 -19.341 31.391 1.00 76.19 179 LYS A O 1
ATOM 1392 N N . LYS A 1 180 ? 5.451 -20.567 32.766 1.00 63.91 180 LYS A N 1
ATOM 1393 C CA . LYS A 1 180 ? 5.639 -19.786 33.996 1.00 63.91 180 LYS A CA 1
ATOM 1394 C C . LYS A 1 180 ? 7.045 -19.957 34.552 1.00 63.91 180 LYS A C 1
ATOM 1396 O O . LYS A 1 180 ? 7.590 -21.072 34.396 1.00 63.91 180 LYS A O 1
#

Secondary structure (DSSP, 8-state):
----SSS----SS-----HHHHHHHHHHHHHTT-HHHHHHHHHHHHHTTTSS--HHHHHHHHHHHHHHTS-GGGHHHHHHHHHHTSSS---HHHHHHHHHHHHHHHS-PPPHHHHHHHHHHHHHHHHHTSSSPPPEEEEEEEE----SSSSPPP-EEEEEEEESSSS---S---------

Organism: Salmonella enterica I (NCBI:txid59201)

pLDDT: mean 80.88, std 17.92, range [32.16, 98.19]

Mean predicted aligned error: 10.79 Å